Protein AF-A0A3D0XL09-F1 (afdb_monomer_lite)

Radius of gyration: 27.02 Å; chains: 1; bounding box: 59×50×68 Å

pLDDT: mean 87.67, std 12.22, range [42.47, 97.94]

Foldseek 3Di:
DPDFDDKDKDKFFPDDQKKKKAFADAFDKDFDAAWAKKKKKWFKAKAAAPVRQIWKWFWAFPVVRDTPDIGTHHHDLVGTDIDIDTDTDHGTMIGGHTHSDDPDDPVNPDPWDDTDMDRSVDDQLVQPDDDPIPDDRQAYPRSGGNGIIMITGMMMMIDSDDDPVNVVVCPLCDDDPPDDPVSLLRSQQVVLCVQLLHRDDSVVLVVLSVQLVVVVVVVDDSVVSSVVSVVVSCVDPSRVDNDFDDPVDDDPDGDPSRVVVVD

Sequence (263 aa):
PDTPRESKVERKEVGEQKRRLLQLGEGWSIHLPDSGRYRIRISASGLAAFTGKLPYLCLWHEHHKRSFQGRVLDAAEEAPEIIEFEGLFPAGHYQIRNHARTIKHANGGISMFLNELIDASQPVASLRGGHRSPWTKVVDEEGRPTMPLLLVDWAEIEGPLLLASDLAKREGVVPEEGLGPEAWLASLQGFATRAWRRPVDPAQIQPYIALIESEQEAGESFTSAYRTALSTLLTARGFLYLEEGDPETNRSHLLAHEWANRL

Structure (mmCIF, N/CA/C/O backbone):
data_AF-A0A3D0XL09-F1
#
_entry.id   AF-A0A3D0XL09-F1
#
loop_
_atom_site.group_PDB
_atom_site.id
_atom_site.type_symbol
_atom_site.label_atom_id
_atom_site.label_alt_id
_atom_site.label_comp_id
_atom_site.label_asym_id
_atom_site.label_entity_id
_atom_site.label_seq_id
_atom_site.pdbx_PDB_ins_code
_atom_site.Cartn_x
_atom_site.Cartn_y
_atom_site.Cartn_z
_atom_site.occupancy
_atom_site.B_iso_or_equiv
_atom_site.auth_seq_id
_atom_site.auth_comp_id
_atom_site.auth_asym_id
_atom_site.auth_atom_id
_atom_site.pdbx_PDB_model_num
ATOM 1 N N . PRO A 1 1 ? -5.365 16.968 10.852 1.00 44.59 1 PRO A N 1
ATOM 2 C CA . PRO A 1 1 ? -5.182 15.503 10.682 1.00 44.59 1 PRO A CA 1
ATOM 3 C C . PRO A 1 1 ? -6.462 14.765 10.255 1.00 44.59 1 PRO A C 1
ATOM 5 O O . PRO A 1 1 ? -6.343 13.767 9.561 1.00 44.59 1 PRO A O 1
ATOM 8 N N . ASP A 1 2 ? -7.655 15.251 10.634 1.00 50.44 2 ASP A N 1
ATOM 9 C CA . ASP A 1 2 ? -8.929 14.534 10.421 1.00 50.44 2 ASP A CA 1
ATOM 10 C C . ASP A 1 2 ? -9.714 14.891 9.149 1.00 50.44 2 ASP A C 1
ATOM 12 O O . ASP A 1 2 ? -10.800 14.358 8.942 1.00 50.44 2 ASP A O 1
ATOM 16 N N . THR A 1 3 ? -9.201 15.754 8.270 1.00 57.31 3 THR A N 1
ATOM 17 C CA . THR A 1 3 ? -9.854 15.994 6.976 1.00 57.31 3 THR A CA 1
ATOM 18 C C . THR A 1 3 ? -9.340 14.962 5.973 1.00 57.31 3 THR A C 1
ATOM 20 O O . THR A 1 3 ? -8.142 14.980 5.670 1.00 57.31 3 THR A O 1
ATOM 23 N N . PRO A 1 4 ? -10.189 14.053 5.458 1.00 62.56 4 PRO A N 1
ATOM 24 C CA . PRO A 1 4 ? -9.781 13.142 4.401 1.00 62.56 4 PRO A CA 1
ATOM 25 C C . PRO A 1 4 ? -9.303 13.967 3.211 1.00 62.56 4 PRO A C 1
ATOM 27 O O . PRO A 1 4 ? -9.986 14.903 2.792 1.00 62.56 4 PRO A O 1
ATOM 30 N N . ARG A 1 5 ? -8.131 13.641 2.666 1.00 68.69 5 ARG A N 1
ATOM 31 C CA . ARG A 1 5 ? -7.718 14.244 1.403 1.00 68.69 5 ARG A CA 1
ATOM 32 C C . ARG A 1 5 ? -8.670 13.796 0.311 1.00 68.69 5 ARG A C 1
ATOM 34 O O . ARG A 1 5 ? -8.945 12.605 0.171 1.00 68.69 5 ARG A O 1
ATOM 41 N N . GLU A 1 6 ? -9.161 14.767 -0.444 1.00 80.56 6 GLU A N 1
ATOM 42 C CA . GLU A 1 6 ? -9.920 14.487 -1.650 1.00 80.56 6 GLU A CA 1
ATOM 43 C C . GLU A 1 6 ? -9.036 13.711 -2.626 1.00 80.56 6 GLU A C 1
ATOM 45 O O . GLU A 1 6 ? -7.846 14.007 -2.783 1.00 80.56 6 GLU A O 1
ATOM 50 N N . SER A 1 7 ? -9.623 12.695 -3.258 1.00 85.62 7 SER A N 1
ATOM 51 C CA . SER A 1 7 ? -8.932 11.934 -4.291 1.00 85.62 7 SER A CA 1
ATOM 52 C C . SER A 1 7 ? -8.526 12.884 -5.409 1.00 85.62 7 SER A C 1
ATOM 54 O O . SER A 1 7 ? -9.364 13.594 -5.970 1.00 85.62 7 SER A O 1
ATOM 56 N N . LYS A 1 8 ? -7.238 12.888 -5.739 1.00 90.00 8 LYS A N 1
ATOM 57 C CA . LYS A 1 8 ? -6.694 13.701 -6.820 1.00 90.00 8 LYS A CA 1
ATOM 58 C C . LYS A 1 8 ? -6.043 12.797 -7.851 1.00 90.00 8 LYS A C 1
ATOM 60 O O . LYS A 1 8 ? -5.399 11.811 -7.500 1.00 90.00 8 LYS A O 1
ATOM 65 N N . VAL A 1 9 ? -6.193 13.176 -9.117 1.00 93.88 9 VAL A N 1
ATOM 66 C CA . VAL A 1 9 ? -5.394 12.637 -10.216 1.00 93.88 9 VAL A CA 1
ATOM 67 C C . VAL A 1 9 ? -4.181 13.541 -10.403 1.00 93.88 9 VAL A C 1
ATOM 69 O O . VAL A 1 9 ? -4.314 14.739 -10.663 1.00 93.88 9 VAL A O 1
ATOM 72 N N . GLU A 1 10 ? -2.994 12.974 -10.258 1.00 93.50 10 GLU A N 1
ATOM 73 C CA . GLU A 1 10 ? -1.728 13.629 -10.551 1.00 93.50 10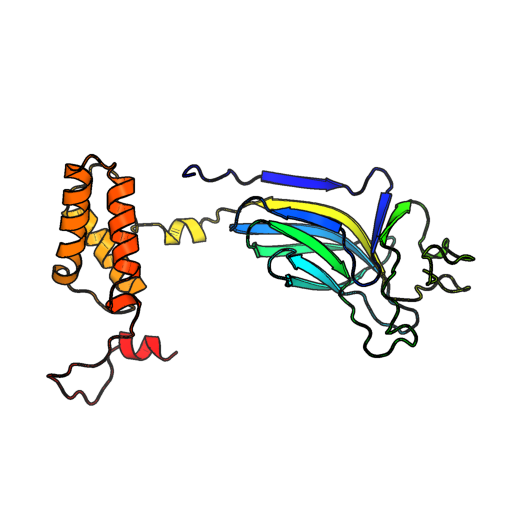 GLU A CA 1
ATOM 74 C C . GLU A 1 10 ? -0.995 12.837 -11.623 1.00 93.50 10 GLU A C 1
ATOM 76 O O . GLU A 1 10 ? -0.609 11.685 -11.421 1.00 93.50 10 GLU A O 1
ATOM 81 N N . ARG A 1 11 ? -0.786 13.475 -12.772 1.00 93.81 11 ARG A N 1
ATOM 82 C CA . ARG A 1 11 ? 0.007 12.911 -13.853 1.00 93.81 11 ARG A CA 1
ATOM 83 C C . ARG A 1 11 ? 1.401 13.508 -13.830 1.00 93.81 11 ARG A C 1
ATOM 85 O O . ARG A 1 11 ? 1.582 14.716 -13.958 1.00 93.81 11 ARG A O 1
ATOM 92 N N . LYS A 1 12 ? 2.385 12.633 -13.686 1.00 93.19 12 LYS A N 1
ATOM 93 C CA . LYS A 1 12 ? 3.797 12.940 -13.798 1.00 93.19 12 LYS A CA 1
ATOM 94 C C . LYS A 1 12 ? 4.261 12.516 -15.183 1.00 93.19 12 LYS A C 1
ATOM 96 O O . LYS A 1 12 ? 4.348 11.327 -15.480 1.00 93.19 12 LYS A O 1
ATOM 101 N N . GLU A 1 13 ? 4.553 13.495 -16.022 1.00 91.94 13 GLU A N 1
ATOM 102 C CA . GLU A 1 13 ? 5.250 13.278 -17.288 1.00 91.94 13 GLU A CA 1
ATOM 103 C C . GLU A 1 13 ? 6.752 13.151 -17.028 1.00 91.94 13 GLU A C 1
ATOM 105 O O . GLU A 1 13 ? 7.296 13.790 -16.119 1.00 91.94 13 GLU A O 1
ATOM 110 N N . VAL A 1 14 ? 7.441 12.336 -17.823 1.00 88.69 14 VAL A N 1
ATOM 111 C CA . VAL A 1 14 ? 8.906 12.311 -17.790 1.00 88.69 14 VAL A CA 1
ATOM 112 C C . VAL A 1 14 ? 9.491 13.581 -18.426 1.00 88.69 14 VAL A C 1
ATOM 114 O O . VAL A 1 14 ? 10.491 14.108 -17.933 1.00 88.69 14 VAL A O 1
ATOM 117 N N . GLY A 1 15 ? 8.854 14.094 -19.480 1.00 86.81 15 GLY A N 1
ATOM 118 C CA . GLY A 1 15 ? 9.196 15.341 -20.166 1.00 86.81 15 GLY A CA 1
ATOM 119 C C . GLY A 1 15 ? 8.674 15.358 -21.606 1.00 86.81 15 GLY A C 1
ATOM 120 O O . GLY A 1 15 ? 8.292 14.323 -22.146 1.00 86.81 15 GLY A O 1
ATOM 121 N N . GLU A 1 16 ? 8.668 16.525 -22.251 1.00 86.38 16 GLU A N 1
ATOM 122 C CA . GLU A 1 16 ? 8.228 16.650 -23.646 1.00 86.38 16 GLU A CA 1
ATOM 123 C C . GLU A 1 16 ? 9.171 15.885 -24.585 1.00 86.38 16 GLU A C 1
ATOM 125 O O . GLU A 1 16 ? 10.370 16.160 -24.623 1.00 86.38 16 GLU A O 1
ATOM 130 N N . GLN A 1 17 ? 8.635 14.901 -25.319 1.00 87.62 17 GLN A N 1
ATOM 131 C CA . GLN A 1 17 ? 9.422 13.994 -26.169 1.00 87.62 17 GLN A CA 1
ATOM 132 C C . GLN A 1 17 ? 10.563 13.295 -25.404 1.00 87.62 17 GLN A C 1
ATOM 134 O O . GLN A 1 17 ? 11.601 12.962 -25.977 1.00 87.62 17 GLN A O 1
ATOM 139 N N . LYS A 1 18 ? 10.399 13.075 -24.092 1.00 92.38 18 LYS A N 1
ATOM 140 C CA . LYS A 1 18 ? 11.361 12.349 -23.257 1.00 92.38 18 LYS A CA 1
ATOM 141 C C . LYS A 1 18 ? 10.723 11.122 -22.638 1.00 92.38 18 LYS A C 1
ATOM 143 O O . LYS A 1 18 ? 9.557 11.128 -22.265 1.00 92.38 18 LYS A O 1
ATOM 148 N N . ARG A 1 19 ? 11.541 10.091 -22.459 1.00 92.75 19 ARG A N 1
ATOM 149 C CA . ARG A 1 19 ? 11.190 8.885 -21.708 1.00 92.75 19 ARG A CA 1
ATOM 150 C C . ARG A 1 19 ? 12.323 8.492 -20.782 1.00 92.75 19 ARG A C 1
ATOM 152 O O . ARG A 1 19 ? 13.485 8.843 -20.996 1.00 92.75 19 ARG A O 1
ATOM 159 N N . ARG A 1 20 ? 11.981 7.779 -19.718 1.00 93.06 20 ARG A N 1
ATOM 160 C CA . ARG A 1 20 ? 12.939 7.289 -18.738 1.00 93.06 20 ARG A CA 1
ATOM 161 C C . ARG A 1 20 ? 13.364 5.895 -19.160 1.00 93.06 20 ARG A C 1
ATOM 163 O O . ARG A 1 20 ? 12.557 4.971 -19.110 1.00 93.06 20 ARG A O 1
ATOM 170 N N . LEU A 1 21 ? 14.625 5.743 -19.545 1.00 92.06 21 LEU A N 1
ATOM 171 C CA . LEU A 1 21 ? 15.217 4.428 -19.744 1.00 92.06 21 LEU A CA 1
ATOM 172 C C . LEU A 1 21 ? 15.645 3.889 -18.385 1.00 92.06 21 LEU A C 1
ATOM 174 O O . LEU A 1 21 ? 16.397 4.548 -17.673 1.00 92.06 21 LEU A O 1
ATOM 178 N N . LEU A 1 22 ? 15.148 2.709 -18.028 1.00 89.75 22 LEU A N 1
ATOM 179 C CA . LEU A 1 22 ? 15.446 2.023 -16.780 1.00 89.75 22 LEU A CA 1
ATOM 180 C C . LEU A 1 22 ? 16.037 0.639 -17.070 1.00 89.75 22 LEU A C 1
ATOM 182 O O . LEU A 1 22 ? 15.348 -0.302 -17.486 1.00 89.75 22 LEU A O 1
ATOM 186 N N . GLN A 1 23 ? 17.337 0.521 -16.825 1.00 86.50 23 GLN A N 1
ATOM 187 C CA . GLN A 1 23 ? 18.029 -0.758 -16.695 1.00 86.50 23 GLN A CA 1
ATOM 188 C C . GLN A 1 23 ? 17.789 -1.321 -15.281 1.00 86.50 23 GLN A C 1
ATOM 190 O O . GLN A 1 23 ? 16.801 -0.998 -14.631 1.00 86.50 23 GLN A O 1
ATOM 195 N N . LEU A 1 24 ? 18.646 -2.212 -14.786 1.00 81.81 24 LEU A N 1
ATOM 196 C CA . LEU A 1 24 ? 18.433 -2.859 -13.493 1.00 81.81 24 LEU A CA 1
ATOM 197 C C . LEU A 1 24 ? 18.702 -1.909 -12.310 1.00 81.81 24 LEU A C 1
ATOM 199 O O . LEU A 1 24 ? 19.625 -1.099 -12.324 1.00 81.81 24 LEU A O 1
ATOM 203 N N . GLY A 1 25 ? 17.949 -2.087 -11.224 1.00 69.88 25 GLY A N 1
ATOM 204 C CA . GLY A 1 25 ? 18.321 -1.600 -9.889 1.00 69.88 25 GLY A CA 1
ATOM 205 C C . GLY A 1 25 ? 17.840 -0.197 -9.510 1.00 69.88 25 GLY A C 1
ATOM 206 O O . GLY A 1 25 ? 17.254 -0.058 -8.430 1.00 69.88 25 GLY A O 1
ATOM 207 N N . GLU A 1 26 ? 18.051 0.819 -10.348 1.00 71.81 26 GLU A N 1
ATOM 208 C CA . GLU A 1 26 ? 17.532 2.170 -10.079 1.00 71.81 26 GLU A CA 1
ATOM 209 C C . GLU A 1 26 ? 16.128 2.357 -10.664 1.00 71.81 26 GLU A C 1
ATOM 211 O O . GLU A 1 26 ? 15.597 1.505 -11.380 1.00 71.81 26 GLU A O 1
ATOM 216 N N . GLY A 1 27 ? 15.478 3.455 -10.287 1.00 82.31 27 GLY A N 1
ATOM 217 C CA . GLY A 1 27 ? 14.108 3.714 -10.691 1.00 82.31 27 GLY A CA 1
ATOM 218 C C . GLY A 1 27 ? 13.775 5.181 -10.820 1.00 82.31 27 GLY A C 1
ATOM 219 O O . GLY A 1 27 ? 14.604 6.065 -10.611 1.00 82.31 27 GLY A O 1
ATOM 220 N N . TRP A 1 28 ? 12.521 5.426 -11.166 1.00 91.88 28 TRP A N 1
ATOM 221 C CA . TRP A 1 28 ? 11.952 6.757 -11.267 1.00 91.88 28 TRP A CA 1
ATOM 222 C C . TRP A 1 28 ? 10.996 7.014 -10.110 1.00 91.88 28 TRP A C 1
ATOM 224 O O . TRP A 1 28 ? 10.067 6.239 -9.881 1.00 91.88 28 TRP A O 1
ATOM 234 N N . SER A 1 29 ? 11.258 8.076 -9.349 1.00 92.75 29 SER A N 1
ATOM 235 C CA . SER A 1 29 ? 10.543 8.323 -8.101 1.00 92.75 29 SER A CA 1
ATOM 236 C C . SER A 1 29 ? 9.136 8.862 -8.333 1.00 92.75 29 SER A C 1
ATOM 238 O O . SER A 1 29 ? 8.942 9.804 -9.102 1.00 92.75 29 SER A O 1
ATOM 240 N N . ILE A 1 30 ? 8.178 8.332 -7.587 1.00 94.56 30 ILE A N 1
ATOM 241 C CA . ILE A 1 30 ? 6.831 8.869 -7.396 1.00 94.56 30 ILE A CA 1
ATOM 242 C C . ILE A 1 30 ? 6.561 8.989 -5.891 1.00 94.56 30 ILE A C 1
ATOM 244 O O . ILE A 1 30 ? 7.231 8.344 -5.080 1.00 94.56 30 ILE A O 1
ATOM 248 N N . HIS A 1 31 ? 5.611 9.830 -5.496 1.00 94.94 31 HIS A N 1
ATOM 249 C CA . HIS A 1 31 ? 5.292 10.051 -4.089 1.00 94.94 31 HIS A CA 1
ATOM 250 C C . HIS A 1 31 ? 3.805 9.818 -3.841 1.00 94.94 31 HIS A C 1
ATOM 252 O O . HIS A 1 31 ? 2.968 10.385 -4.535 1.00 94.94 31 HIS A O 1
ATOM 258 N N . LEU A 1 32 ? 3.499 8.979 -2.853 1.00 94.62 32 LEU A N 1
ATOM 259 C CA . LEU A 1 32 ? 2.152 8.793 -2.326 1.00 94.62 32 LEU A CA 1
ATOM 260 C C . LEU A 1 32 ? 2.098 9.512 -0.983 1.00 94.62 32 LEU A C 1
ATOM 262 O O . LEU A 1 32 ? 2.830 9.120 -0.069 1.00 94.62 32 LEU A O 1
ATOM 266 N N . PRO A 1 33 ? 1.299 10.574 -0.848 1.00 90.62 33 PRO A N 1
ATOM 267 C CA . PRO A 1 33 ? 1.439 11.441 0.305 1.00 90.62 33 PRO A CA 1
ATOM 268 C C . PRO A 1 33 ? 0.747 10.872 1.552 1.00 90.62 33 PRO A C 1
ATOM 270 O O . PRO A 1 33 ? 1.186 11.155 2.662 1.00 90.62 33 PRO A O 1
ATOM 273 N N . ASP A 1 34 ? -0.263 10.015 1.375 1.00 91.00 34 ASP A N 1
ATOM 274 C CA . ASP A 1 34 ? -0.985 9.338 2.456 1.00 91.00 34 ASP A CA 1
ATOM 275 C C . ASP A 1 34 ? -1.099 7.837 2.197 1.00 91.00 34 ASP A C 1
ATOM 277 O O . ASP A 1 34 ? -1.022 7.379 1.056 1.00 91.00 34 ASP A O 1
ATOM 281 N N . SER A 1 35 ? -1.310 7.060 3.259 1.00 92.25 35 SER A N 1
ATOM 282 C CA . SER A 1 35 ? -1.584 5.629 3.125 1.00 92.25 35 SER A CA 1
ATOM 283 C C . SER A 1 35 ? -3.034 5.445 2.711 1.00 92.25 35 SER A C 1
ATOM 285 O O . SER A 1 35 ? -3.930 6.044 3.303 1.00 92.25 35 SER A O 1
ATOM 287 N N . GLY A 1 36 ? -3.290 4.599 1.724 1.00 92.19 36 GLY A N 1
ATOM 288 C CA . GLY A 1 36 ? -4.650 4.409 1.244 1.00 92.19 36 GLY A CA 1
ATOM 289 C C . GLY A 1 36 ? -4.727 3.531 0.015 1.00 92.19 36 GLY A C 1
ATOM 290 O O . GLY A 1 36 ? -3.742 2.922 -0.406 1.00 92.19 36 GLY A O 1
ATOM 291 N N . ARG A 1 37 ? -5.927 3.450 -0.553 1.00 93.75 37 ARG A N 1
ATOM 292 C CA . ARG A 1 37 ? -6.126 2.804 -1.844 1.00 93.75 37 ARG A CA 1
ATOM 293 C C . ARG A 1 37 ? -5.707 3.769 -2.945 1.00 93.75 37 ARG A C 1
ATOM 295 O O . ARG A 1 37 ? -6.137 4.910 -2.919 1.00 93.75 37 ARG A O 1
ATOM 302 N N . TYR A 1 38 ? -4.912 3.329 -3.906 1.00 95.81 38 TYR A N 1
ATOM 303 C CA . TYR A 1 38 ? -4.561 4.132 -5.078 1.00 95.81 38 TYR A CA 1
ATOM 304 C C . TYR A 1 38 ? -4.760 3.321 -6.345 1.00 95.81 38 TYR A C 1
ATOM 306 O O . TYR A 1 38 ? -4.618 2.095 -6.325 1.00 95.81 38 TYR A O 1
ATOM 314 N N . ARG A 1 39 ? -5.032 4.031 -7.437 1.00 96.75 39 ARG A N 1
ATOM 315 C CA . ARG A 1 39 ? -4.873 3.539 -8.801 1.00 96.75 39 ARG A CA 1
ATOM 316 C C . ARG A 1 39 ? -3.667 4.239 -9.412 1.00 96.75 39 ARG A C 1
ATOM 318 O O . ARG A 1 39 ? -3.633 5.460 -9.516 1.00 96.75 39 ARG A O 1
ATOM 325 N N . ILE A 1 40 ? -2.662 3.462 -9.787 1.00 97.44 40 ILE A N 1
ATOM 326 C CA . ILE A 1 40 ? -1.428 3.954 -10.396 1.00 97.44 40 ILE A CA 1
ATOM 327 C C . ILE A 1 40 ? -1.381 3.412 -11.818 1.00 97.44 40 ILE A C 1
ATOM 329 O O . ILE A 1 40 ? -1.286 2.201 -12.013 1.00 97.44 40 ILE A O 1
ATOM 333 N N . ARG A 1 41 ? -1.455 4.306 -12.802 1.00 97.94 41 ARG A N 1
ATOM 334 C CA . ARG A 1 41 ? -1.339 3.986 -14.226 1.00 97.94 41 ARG A CA 1
ATOM 335 C C . ARG A 1 41 ? 0.039 4.38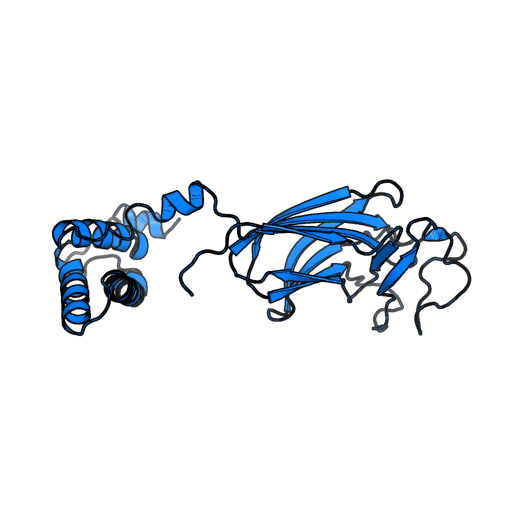8 -14.733 1.00 97.94 41 ARG A C 1
ATOM 337 O O . ARG A 1 41 ? 0.513 5.474 -14.426 1.00 97.94 41 ARG A O 1
ATOM 344 N N . ILE A 1 42 ? 0.705 3.520 -15.482 1.00 97.62 42 ILE A N 1
ATOM 345 C CA . ILE A 1 42 ? 2.051 3.772 -16.011 1.00 97.62 42 ILE A CA 1
ATOM 346 C C . ILE A 1 42 ? 2.058 3.405 -17.488 1.00 97.62 42 ILE A C 1
ATOM 348 O O . ILE A 1 42 ? 1.769 2.259 -17.817 1.00 97.62 42 ILE A O 1
ATOM 352 N N . SER A 1 43 ? 2.412 4.352 -18.357 1.00 97.25 43 SER A N 1
ATOM 353 C CA . SER A 1 43 ? 2.725 4.047 -19.757 1.00 97.25 43 SER A CA 1
ATOM 354 C C . SER A 1 43 ? 4.174 3.623 -19.854 1.00 97.25 43 SER A C 1
ATOM 356 O O . SER A 1 43 ? 5.073 4.403 -19.514 1.00 97.25 43 SER A O 1
ATOM 358 N N . ALA A 1 44 ? 4.394 2.385 -20.281 1.00 96.69 44 ALA A N 1
ATOM 359 C CA . ALA A 1 44 ? 5.735 1.864 -20.440 1.00 96.69 44 ALA A CA 1
ATOM 360 C C . ALA A 1 44 ? 5.850 0.812 -21.545 1.00 96.69 44 ALA A C 1
ATOM 362 O O . ALA A 1 44 ? 4.929 0.036 -21.799 1.00 96.69 44 ALA A O 1
ATOM 363 N N . SER A 1 45 ? 7.044 0.732 -22.126 1.00 97.00 45 SER A N 1
ATOM 364 C CA . SER A 1 45 ? 7.483 -0.361 -22.995 1.00 97.00 45 SER A CA 1
ATOM 365 C C . SER A 1 45 ? 8.473 -1.258 -22.257 1.00 97.00 45 SER A C 1
ATOM 367 O O . SER A 1 45 ? 9.261 -0.798 -21.424 1.00 97.00 45 SER A O 1
ATOM 369 N N . GLY A 1 46 ? 8.447 -2.551 -22.566 1.00 95.69 46 GLY A N 1
ATOM 370 C CA . GLY A 1 46 ? 9.327 -3.545 -21.967 1.00 95.69 46 GLY A CA 1
ATOM 371 C C . GLY A 1 46 ? 10.080 -4.304 -23.044 1.00 95.69 46 GLY A C 1
ATOM 372 O O . GLY A 1 46 ? 9.481 -5.101 -23.756 1.00 95.69 46 GLY A O 1
ATOM 373 N N . LEU A 1 47 ? 11.387 -4.065 -23.156 1.00 94.44 47 LEU A N 1
ATOM 374 C CA . LEU A 1 47 ? 12.224 -4.675 -24.186 1.00 94.44 47 LEU A CA 1
ATOM 375 C C . LEU A 1 47 ? 13.062 -5.806 -23.598 1.00 94.44 47 LEU A C 1
ATOM 377 O O . LEU A 1 47 ? 13.800 -5.619 -22.622 1.00 94.44 47 LEU A O 1
ATOM 381 N N . ALA A 1 48 ? 12.964 -6.982 -24.213 1.00 92.38 48 ALA A N 1
ATOM 382 C CA . ALA A 1 48 ? 13.771 -8.128 -23.836 1.00 92.38 48 ALA A CA 1
ATOM 383 C C . ALA A 1 48 ? 15.264 -7.869 -24.086 1.00 92.38 48 ALA A C 1
ATOM 385 O O . ALA A 1 48 ? 15.660 -7.290 -25.098 1.00 92.38 48 ALA A O 1
ATOM 386 N N . ALA A 1 49 ? 16.104 -8.375 -23.184 1.00 89.38 49 ALA A N 1
ATOM 387 C CA . ALA A 1 49 ? 17.530 -8.526 -23.453 1.00 89.38 49 ALA A CA 1
ATOM 388 C C . ALA A 1 49 ? 17.764 -9.458 -24.655 1.00 89.38 49 ALA A C 1
ATOM 390 O O . ALA A 1 49 ? 16.934 -10.322 -24.936 1.00 89.38 49 ALA A O 1
ATOM 391 N N . PHE A 1 50 ? 18.954 -9.421 -25.261 1.00 85.50 50 PHE A N 1
ATOM 392 C CA . PHE A 1 50 ? 19.378 -10.399 -26.278 1.00 85.50 50 PHE A CA 1
ATOM 393 C C . PHE A 1 50 ? 19.307 -11.859 -25.793 1.00 85.50 50 PHE A C 1
ATOM 395 O O . PHE A 1 50 ? 19.241 -12.783 -26.597 1.00 85.50 50 PHE A O 1
ATOM 402 N N . THR A 1 51 ? 19.308 -12.080 -24.473 1.00 84.62 51 THR A N 1
ATOM 403 C CA . THR A 1 51 ? 19.110 -13.395 -23.843 1.00 84.62 51 THR A CA 1
ATOM 404 C C . THR A 1 51 ? 17.647 -13.853 -23.820 1.00 84.62 51 THR A C 1
ATOM 406 O O . THR A 1 51 ? 17.363 -14.947 -23.339 1.00 84.62 51 THR A O 1
ATOM 409 N N . GLY A 1 52 ? 16.711 -13.018 -24.278 1.00 88.25 52 GLY A N 1
ATOM 410 C CA . GLY A 1 52 ? 15.265 -13.236 -24.204 1.00 88.25 52 GLY A CA 1
ATOM 411 C C . GLY A 1 52 ? 14.640 -12.872 -22.853 1.00 88.25 52 GLY A C 1
ATOM 412 O O . GLY A 1 52 ? 13.441 -13.051 -22.658 1.00 88.25 52 GLY A O 1
ATOM 413 N N . LYS A 1 53 ? 15.419 -12.370 -21.885 1.00 88.94 53 LYS A N 1
ATOM 414 C CA . LYS A 1 53 ? 14.883 -11.994 -20.571 1.00 88.94 53 LYS A CA 1
ATOM 415 C C . LYS A 1 53 ? 14.090 -10.688 -20.666 1.00 88.94 53 LYS A C 1
ATOM 417 O O . LYS A 1 53 ? 14.652 -9.655 -21.014 1.00 88.94 53 LYS A O 1
ATOM 422 N N . LEU A 1 54 ? 12.818 -10.739 -20.282 1.00 91.94 54 LEU A N 1
ATOM 423 C CA . LEU A 1 54 ? 11.939 -9.572 -20.194 1.00 91.94 54 LEU A CA 1
ATOM 424 C C . LEU A 1 54 ? 12.159 -8.753 -18.909 1.00 91.94 54 LEU A C 1
ATOM 426 O O . LEU A 1 54 ? 12.562 -9.320 -17.880 1.00 91.94 54 LEU A O 1
ATOM 430 N N . PRO A 1 55 ? 11.889 -7.434 -18.950 1.00 92.88 55 PRO A N 1
ATOM 431 C CA . PRO A 1 55 ? 11.938 -6.567 -17.783 1.00 92.88 55 PRO A CA 1
ATOM 432 C C . PRO A 1 55 ? 10.788 -6.877 -16.821 1.00 92.88 55 PRO A C 1
ATOM 434 O O . PRO A 1 55 ? 9.739 -7.403 -17.198 1.00 92.88 55 PRO A O 1
ATOM 437 N N . TYR A 1 56 ? 10.991 -6.531 -15.552 1.00 92.75 56 TYR A N 1
ATOM 438 C CA . TYR A 1 56 ? 9.974 -6.657 -14.513 1.00 92.75 56 TYR A CA 1
ATOM 439 C C . TYR A 1 56 ? 9.733 -5.282 -13.910 1.00 92.75 56 TYR A C 1
ATOM 441 O O . TYR A 1 56 ? 10.540 -4.822 -13.101 1.00 92.75 56 TYR A O 1
ATOM 449 N N . LEU A 1 57 ? 8.647 -4.625 -14.311 1.00 94.69 57 LEU A N 1
ATOM 450 C CA . LEU A 1 57 ? 8.251 -3.347 -13.735 1.00 94.69 57 LEU A CA 1
ATOM 451 C C . LEU A 1 57 ? 7.750 -3.591 -12.314 1.00 94.69 57 LEU A C 1
ATOM 453 O O . LEU A 1 57 ? 6.872 -4.427 -12.102 1.00 94.69 57 LEU A O 1
ATOM 457 N N . CYS A 1 58 ? 8.269 -2.853 -11.336 1.00 94.25 58 CYS A N 1
ATOM 458 C CA . CYS A 1 58 ? 7.746 -2.884 -9.975 1.00 94.25 58 CYS A CA 1
ATOM 459 C C . CYS A 1 58 ? 7.682 -1.508 -9.313 1.00 94.25 58 CYS A C 1
ATOM 461 O O . CYS A 1 58 ? 8.454 -0.602 -9.627 1.00 94.25 58 CYS A O 1
ATOM 463 N N . LEU A 1 59 ? 6.768 -1.394 -8.350 1.00 95.50 59 LEU A N 1
ATOM 464 C CA . LEU A 1 59 ? 6.637 -0.268 -7.434 1.00 95.50 59 LEU A CA 1
ATOM 465 C C . LEU A 1 59 ? 7.403 -0.582 -6.147 1.00 95.50 59 LEU A C 1
ATOM 467 O O . LEU A 1 59 ? 6.898 -1.268 -5.252 1.00 95.50 59 LEU A O 1
ATOM 471 N N . TRP A 1 60 ? 8.646 -0.108 -6.071 1.00 94.12 60 TRP A N 1
ATOM 472 C CA . TRP A 1 60 ? 9.535 -0.310 -4.931 1.00 94.12 60 TRP A CA 1
ATOM 473 C C . TRP A 1 60 ? 9.364 0.794 -3.892 1.00 94.12 60 TRP A C 1
ATOM 475 O O . TRP A 1 60 ? 9.623 1.956 -4.182 1.00 94.12 60 TRP A O 1
ATOM 485 N N . HIS A 1 61 ? 9.005 0.439 -2.663 1.00 95.06 61 HIS A N 1
ATOM 486 C CA . HIS A 1 61 ? 8.877 1.400 -1.574 1.00 95.06 61 HIS A CA 1
ATOM 487 C C . HIS A 1 61 ? 10.239 1.705 -0.939 1.00 95.06 61 HIS A C 1
ATOM 489 O O . HIS A 1 61 ? 10.928 0.805 -0.449 1.00 95.06 61 HIS A O 1
ATOM 495 N N . GLU A 1 62 ? 10.616 2.983 -0.863 1.00 91.25 62 GLU A N 1
ATOM 496 C CA . GLU A 1 62 ? 11.947 3.385 -0.396 1.00 91.25 62 GLU A CA 1
ATOM 497 C C . GLU A 1 62 ? 12.175 3.129 1.096 1.00 91.25 62 GLU A C 1
ATOM 499 O O . GLU A 1 62 ? 13.252 2.662 1.462 1.00 91.25 62 GLU A O 1
ATOM 504 N N . HIS A 1 63 ? 11.181 3.390 1.951 1.00 92.44 63 HIS A N 1
ATOM 505 C CA . HIS A 1 63 ? 11.274 3.119 3.390 1.00 92.44 63 HIS A CA 1
ATOM 506 C C . HIS A 1 63 ? 11.158 1.622 3.731 1.00 92.44 63 HIS A C 1
ATOM 508 O O . HIS A 1 63 ? 12.057 1.068 4.352 1.00 92.44 63 HIS A O 1
ATOM 514 N N . HIS A 1 64 ? 10.109 0.938 3.258 1.00 91.75 64 HIS A N 1
ATOM 515 C CA . HIS A 1 64 ? 9.890 -0.489 3.543 1.00 91.75 64 HIS A CA 1
ATOM 516 C C . HIS A 1 64 ? 10.848 -1.449 2.818 1.00 91.75 64 HIS A C 1
ATOM 518 O O . HIS A 1 64 ? 10.803 -2.649 3.079 1.00 91.75 64 HIS A O 1
ATOM 524 N N . LYS A 1 65 ? 11.684 -0.952 1.893 1.00 89.88 65 LYS A N 1
ATOM 525 C CA . LYS A 1 65 ? 12.671 -1.739 1.129 1.00 89.88 65 LYS A CA 1
ATOM 526 C C . LYS A 1 65 ? 12.073 -3.003 0.490 1.00 89.88 65 LYS A C 1
ATOM 528 O O . LYS A 1 65 ? 12.692 -4.066 0.505 1.00 89.88 65 LYS A O 1
ATOM 533 N N . ARG A 1 66 ? 10.868 -2.890 -0.077 1.00 89.62 66 ARG A N 1
ATOM 534 C CA . ARG A 1 66 ? 10.186 -3.990 -0.776 1.00 89.62 66 ARG A CA 1
ATOM 535 C C . ARG A 1 66 ? 9.351 -3.494 -1.949 1.00 89.62 66 ARG A C 1
ATOM 537 O O . ARG A 1 66 ? 8.935 -2.336 -1.970 1.00 89.62 66 ARG A O 1
ATOM 544 N N . SER A 1 67 ? 9.062 -4.392 -2.887 1.00 91.12 67 SER A N 1
ATOM 545 C CA . SER A 1 67 ? 8.086 -4.139 -3.954 1.00 91.12 67 SER A CA 1
ATOM 546 C C . SER A 1 67 ? 6.675 -4.404 -3.435 1.00 91.12 67 SER A C 1
ATOM 548 O O . SER A 1 67 ? 6.449 -5.442 -2.818 1.00 91.12 67 SER A O 1
ATOM 550 N N . PHE A 1 68 ? 5.740 -3.486 -3.680 1.00 93.25 68 PHE A N 1
ATOM 551 C CA . PHE A 1 68 ? 4.326 -3.666 -3.316 1.00 93.25 68 PHE A CA 1
ATOM 552 C C . PHE A 1 68 ? 3.496 -4.241 -4.459 1.00 93.25 68 PHE A C 1
ATOM 554 O O . PHE A 1 68 ? 2.586 -5.027 -4.224 1.00 93.25 68 PHE A O 1
ATOM 561 N N . GLN A 1 69 ? 3.833 -3.867 -5.690 1.00 94.44 69 GLN A N 1
ATOM 562 C CA . GLN A 1 69 ? 3.194 -4.339 -6.912 1.00 94.44 69 GLN A CA 1
ATOM 563 C C . GLN A 1 69 ? 4.232 -4.435 -8.027 1.00 94.44 69 GLN A C 1
ATOM 565 O O . GLN A 1 69 ? 5.290 -3.799 -7.964 1.00 94.44 69 GLN A O 1
ATOM 570 N N . GLY A 1 70 ? 3.942 -5.234 -9.046 1.00 93.69 70 GLY A N 1
ATOM 571 C CA . GLY A 1 70 ? 4.776 -5.334 -10.234 1.00 93.69 70 GLY A CA 1
ATOM 572 C C . GLY A 1 70 ? 4.369 -6.482 -11.141 1.00 93.69 70 GLY A C 1
ATOM 573 O O . GLY A 1 70 ? 3.610 -7.359 -10.738 1.00 93.69 70 GLY A O 1
ATOM 574 N N . ARG A 1 71 ? 4.885 -6.471 -12.368 1.00 94.88 71 ARG A N 1
ATOM 575 C CA . ARG A 1 71 ? 4.649 -7.515 -13.366 1.00 94.88 71 ARG A CA 1
ATOM 576 C C . ARG A 1 71 ? 5.758 -7.533 -14.414 1.00 94.88 71 ARG A C 1
ATOM 578 O O . ARG A 1 71 ? 6.477 -6.549 -14.598 1.00 94.88 71 ARG A O 1
ATOM 585 N N . VAL A 1 72 ? 5.874 -8.653 -15.120 1.00 95.12 72 VAL A N 1
ATOM 586 C CA . VAL A 1 72 ? 6.669 -8.720 -16.353 1.00 95.12 72 VAL A CA 1
ATOM 587 C C . VAL A 1 72 ? 6.014 -7.820 -17.400 1.00 95.12 72 VAL A C 1
ATOM 589 O O . VAL A 1 72 ? 4.786 -7.755 -17.467 1.00 95.12 72 VAL A O 1
ATOM 592 N N . LEU A 1 73 ? 6.826 -7.121 -18.189 1.00 94.88 73 LEU A N 1
ATOM 593 C CA . LEU A 1 73 ? 6.344 -6.278 -19.276 1.00 94.88 73 LEU A CA 1
ATOM 594 C C . LEU A 1 73 ? 6.997 -6.699 -20.590 1.00 94.88 73 LEU A C 1
ATOM 596 O O . LEU A 1 73 ? 8.221 -6.715 -20.686 1.00 94.88 73 LEU A O 1
ATOM 600 N N . ASP A 1 74 ? 6.164 -7.018 -21.573 1.00 96.00 74 ASP A N 1
ATOM 601 C CA . ASP A 1 74 ? 6.549 -7.289 -22.956 1.00 96.00 74 ASP A CA 1
ATOM 602 C C . ASP A 1 74 ? 5.701 -6.385 -23.845 1.00 96.00 74 ASP A C 1
ATOM 604 O O . ASP A 1 74 ? 4.547 -6.684 -24.147 1.00 96.00 74 ASP A O 1
ATOM 608 N N . ALA A 1 75 ? 6.238 -5.207 -24.135 1.00 96.19 75 ALA A N 1
ATOM 609 C CA . ALA A 1 75 ? 5.536 -4.167 -24.870 1.00 96.19 75 ALA A CA 1
ATOM 610 C C . ALA A 1 75 ? 6.541 -3.460 -25.773 1.00 96.19 75 ALA A C 1
ATOM 612 O O . ALA A 1 75 ? 7.612 -3.048 -25.314 1.00 96.19 75 ALA A O 1
ATOM 613 N N . ALA A 1 76 ? 6.204 -3.348 -27.057 1.00 94.19 76 ALA A N 1
ATOM 614 C CA . ALA A 1 76 ? 7.095 -2.784 -28.058 1.00 94.19 76 ALA A CA 1
ATOM 615 C C . ALA A 1 76 ? 7.395 -1.307 -27.767 1.00 94.19 76 ALA A C 1
ATOM 617 O O . ALA A 1 76 ? 6.579 -0.589 -27.192 1.00 94.19 76 ALA A O 1
ATOM 618 N N . GLU A 1 77 ? 8.563 -0.836 -28.197 1.00 93.31 77 GLU A N 1
ATOM 619 C CA . GLU A 1 77 ? 8.999 0.552 -27.992 1.00 93.31 77 GLU A CA 1
ATOM 620 C C . GLU A 1 77 ? 8.052 1.588 -28.627 1.00 93.31 77 GLU A C 1
ATOM 622 O O . GLU A 1 77 ? 7.815 2.647 -28.048 1.00 93.31 77 GLU A O 1
ATOM 627 N N . GLU A 1 78 ? 7.483 1.255 -29.787 1.00 92.31 78 GLU A N 1
ATOM 628 C CA . GLU A 1 78 ? 6.554 2.109 -30.547 1.00 92.31 78 GLU A CA 1
ATOM 629 C C . GLU A 1 78 ? 5.099 2.001 -30.060 1.00 92.31 78 GLU A C 1
ATOM 631 O O . GLU A 1 78 ? 4.237 2.779 -30.461 1.00 92.31 78 GLU A O 1
ATOM 636 N N . ALA A 1 79 ? 4.808 1.010 -29.216 1.00 94.12 79 ALA A N 1
ATOM 637 C CA . ALA A 1 79 ? 3.471 0.725 -28.708 1.00 94.12 79 ALA A CA 1
ATOM 638 C C . ALA A 1 79 ? 3.538 0.449 -27.196 1.00 94.12 79 ALA A C 1
ATOM 640 O O . ALA A 1 79 ? 3.401 -0.708 -26.781 1.00 94.12 79 ALA A O 1
ATOM 641 N N . PRO A 1 80 ? 3.795 1.486 -26.371 1.00 95.19 80 PRO A N 1
ATOM 642 C CA . PRO A 1 80 ? 3.814 1.340 -24.922 1.00 95.19 80 PRO A CA 1
ATOM 643 C C . PRO A 1 80 ? 2.449 0.880 -24.403 1.00 95.19 80 PRO A C 1
ATOM 645 O O . PRO A 1 80 ? 1.396 1.276 -24.908 1.00 95.19 80 PRO A O 1
ATOM 648 N N . GLU A 1 81 ? 2.468 0.051 -23.364 1.00 97.38 81 GLU A N 1
ATOM 649 C CA . GLU A 1 81 ? 1.259 -0.425 -22.699 1.00 97.38 81 GLU A CA 1
ATOM 650 C C . GLU A 1 81 ? 0.953 0.443 -21.474 1.00 97.38 81 GLU A C 1
ATOM 652 O O . GLU A 1 81 ? 1.856 0.826 -20.725 1.00 97.38 81 GLU A O 1
ATOM 657 N N . ILE A 1 82 ? -0.333 0.719 -21.238 1.00 97.69 82 ILE A N 1
ATOM 658 C CA . ILE A 1 82 ? -0.797 1.353 -20.002 1.00 97.69 82 ILE A CA 1
ATOM 659 C C . ILE A 1 82 ? -1.049 0.265 -18.962 1.00 97.69 82 ILE A C 1
ATOM 661 O O . ILE A 1 82 ? -1.988 -0.521 -19.064 1.00 97.69 82 ILE A O 1
ATOM 665 N N . ILE A 1 83 ? -0.209 0.247 -17.937 1.00 96.19 83 ILE A N 1
ATOM 666 C CA . ILE A 1 83 ? -0.247 -0.720 -16.845 1.00 96.19 83 ILE A CA 1
ATOM 667 C C . ILE A 1 83 ? -0.977 -0.088 -15.673 1.00 96.19 83 ILE A C 1
ATOM 669 O O . ILE A 1 83 ? -0.574 0.977 -15.212 1.00 96.19 83 ILE A O 1
ATOM 673 N N . GLU A 1 84 ? -2.004 -0.756 -15.159 1.00 97.19 84 GLU A N 1
ATOM 674 C CA . GLU A 1 84 ? -2.753 -0.296 -13.993 1.00 97.19 84 GLU A CA 1
ATOM 675 C C . GLU A 1 84 ? -2.453 -1.155 -12.761 1.00 97.19 84 GLU A C 1
ATOM 677 O O . GLU A 1 84 ? -2.586 -2.380 -12.782 1.00 97.19 84 GLU A O 1
ATOM 682 N N . PHE A 1 85 ? -2.071 -0.496 -11.669 1.00 96.44 85 PHE A N 1
ATOM 683 C CA . PHE A 1 85 ? -1.997 -1.085 -10.341 1.00 96.44 85 PHE A CA 1
ATOM 684 C C . PHE A 1 85 ? -3.042 -0.434 -9.445 1.00 96.44 85 PHE A C 1
ATOM 686 O O . PHE A 1 85 ? -2.914 0.739 -9.100 1.00 96.44 85 PHE A O 1
ATOM 693 N N . GLU A 1 86 ? -4.038 -1.206 -9.020 1.00 95.19 86 GLU A N 1
ATOM 694 C CA . GLU A 1 86 ? -5.000 -0.775 -8.009 1.00 95.19 86 GLU A CA 1
ATOM 695 C C . GLU A 1 86 ? -4.810 -1.581 -6.720 1.00 95.19 86 GLU A C 1
ATOM 697 O O . GLU A 1 86 ? -4.734 -2.812 -6.734 1.00 95.19 86 GLU A O 1
ATOM 702 N N . GLY A 1 87 ? -4.710 -0.900 -5.580 1.00 93.56 87 GLY A N 1
ATOM 703 C CA . GLY A 1 87 ? -4.527 -1.578 -4.300 1.00 93.56 87 GLY A CA 1
ATOM 704 C C . GLY A 1 87 ? -4.255 -0.638 -3.138 1.00 93.56 87 GLY A C 1
ATOM 705 O O . GLY A 1 87 ? -4.307 0.578 -3.285 1.00 93.56 87 GLY A O 1
ATOM 706 N N . LEU A 1 88 ? -3.977 -1.221 -1.970 1.00 93.75 88 LEU A N 1
ATOM 707 C CA . LEU A 1 88 ? -3.564 -0.485 -0.776 1.00 93.75 88 LEU A CA 1
ATOM 708 C C . LEU A 1 88 ? -2.052 -0.258 -0.792 1.00 93.75 88 LEU A C 1
ATOM 710 O O . LEU A 1 88 ? -1.272 -1.210 -0.851 1.00 93.75 88 LEU A O 1
ATOM 714 N N . PHE A 1 89 ? -1.654 1.003 -0.678 1.00 95.44 89 PHE A N 1
ATOM 715 C CA . PHE A 1 89 ? -0.266 1.434 -0.666 1.00 95.44 89 PHE A CA 1
ATOM 716 C C . PHE A 1 89 ? 0.007 2.274 0.589 1.00 95.44 89 PHE A C 1
ATOM 718 O O . PHE A 1 89 ? -0.766 3.187 0.895 1.00 95.44 89 PHE A O 1
ATOM 725 N N . PRO A 1 90 ? 1.091 1.993 1.333 1.00 95.31 90 PRO A N 1
ATOM 726 C CA . PRO A 1 90 ? 1.580 2.902 2.365 1.00 95.31 90 PRO A CA 1
ATOM 727 C C . PRO A 1 90 ? 1.993 4.260 1.798 1.00 95.31 90 PRO A C 1
ATOM 729 O O . PRO A 1 90 ? 2.430 4.350 0.648 1.00 95.31 90 PRO A O 1
ATOM 732 N N . ALA A 1 91 ? 1.909 5.296 2.627 1.00 95.06 91 ALA A N 1
ATOM 733 C CA . ALA A 1 91 ? 2.473 6.605 2.328 1.00 95.06 91 ALA A CA 1
ATOM 734 C C . ALA A 1 91 ? 3.992 6.512 2.152 1.00 95.06 91 ALA A C 1
ATOM 736 O O . ALA A 1 91 ? 4.677 5.806 2.895 1.00 95.06 91 ALA A O 1
ATOM 737 N N . GLY A 1 92 ? 4.533 7.296 1.226 1.00 94.94 92 GLY A N 1
ATOM 738 C CA . GLY A 1 92 ? 5.967 7.486 1.094 1.00 94.94 92 GLY A CA 1
ATOM 739 C C . GLY A 1 92 ? 6.444 7.617 -0.342 1.00 94.94 92 GLY A C 1
ATOM 740 O O . GLY A 1 92 ? 5.683 7.790 -1.295 1.00 94.94 92 GLY A O 1
ATOM 741 N N . HIS A 1 93 ? 7.764 7.563 -0.483 1.00 95.75 93 HIS A N 1
ATOM 742 C CA . HIS A 1 93 ? 8.428 7.563 -1.777 1.00 95.75 93 HIS A CA 1
ATOM 743 C C . HIS A 1 93 ? 8.487 6.148 -2.342 1.00 95.75 93 HIS A C 1
ATOM 745 O O . HIS A 1 93 ? 8.931 5.202 -1.679 1.00 95.75 93 HIS A O 1
ATOM 751 N N . TYR A 1 94 ? 8.063 6.034 -3.592 1.00 95.56 94 TYR A N 1
ATOM 752 C CA . TYR A 1 94 ? 8.166 4.828 -4.390 1.00 95.56 94 TYR A CA 1
ATOM 753 C C . TYR A 1 94 ? 9.083 5.083 -5.567 1.00 95.56 94 TYR A C 1
ATOM 755 O O . TYR A 1 94 ? 9.193 6.202 -6.057 1.00 95.56 94 TYR A O 1
ATOM 763 N N . GLN A 1 95 ? 9.698 4.022 -6.062 1.00 94.00 95 GLN A N 1
ATOM 764 C CA . GLN A 1 95 ? 10.436 4.040 -7.307 1.00 94.00 95 GLN A CA 1
ATOM 765 C C . GLN A 1 95 ? 9.834 3.021 -8.262 1.00 94.00 95 GLN A C 1
ATOM 767 O O . GLN A 1 95 ? 9.711 1.844 -7.919 1.00 94.00 95 GLN A O 1
ATOM 772 N N . ILE A 1 96 ? 9.499 3.472 -9.467 1.00 94.75 96 ILE A N 1
ATOM 773 C CA . ILE A 1 96 ? 9.222 2.593 -10.600 1.00 94.75 96 ILE A CA 1
ATOM 774 C C . ILE A 1 96 ? 10.569 2.026 -11.034 1.00 94.75 96 ILE A C 1
ATOM 776 O O . ILE A 1 96 ? 11.427 2.779 -11.489 1.00 94.75 96 ILE A O 1
ATOM 780 N N . ARG A 1 97 ? 10.787 0.727 -10.823 1.00 91.38 97 ARG A N 1
ATOM 781 C CA . ARG A 1 97 ? 12.068 0.052 -11.068 1.00 91.38 97 ARG A CA 1
ATOM 782 C C . ARG A 1 97 ? 11.902 -1.110 -12.025 1.00 91.38 97 ARG A C 1
ATOM 784 O O . ARG A 1 97 ? 10.838 -1.720 -12.100 1.00 91.38 97 ARG A O 1
ATOM 791 N N . ASN A 1 98 ? 13.004 -1.480 -12.663 1.00 91.12 98 ASN A N 1
ATOM 792 C CA . ASN A 1 98 ? 13.135 -2.772 -13.313 1.00 91.12 98 ASN A CA 1
ATOM 793 C C . ASN A 1 98 ? 13.833 -3.763 -12.364 1.00 91.12 98 ASN A C 1
ATOM 795 O O . ASN A 1 98 ? 15.028 -3.653 -12.071 1.00 91.12 98 ASN A O 1
ATOM 799 N N . HIS A 1 99 ? 13.072 -4.738 -11.865 1.00 86.94 99 HIS A N 1
ATOM 800 C CA . HIS A 1 99 ? 13.547 -5.789 -10.961 1.00 86.94 99 HIS A CA 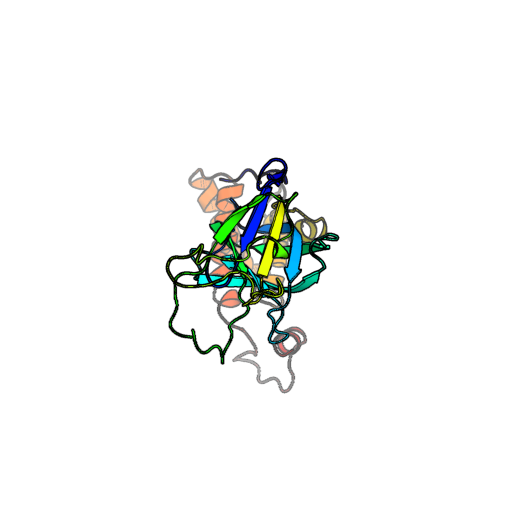1
ATOM 801 C C . HIS A 1 99 ? 13.801 -7.117 -11.682 1.00 86.94 99 HIS A C 1
ATOM 803 O O . HIS A 1 99 ? 13.753 -8.174 -11.050 1.00 86.94 99 HIS A O 1
ATOM 809 N N . ALA A 1 100 ? 14.067 -7.105 -12.992 1.00 80.75 100 ALA A N 1
ATOM 810 C CA . ALA A 1 100 ? 14.428 -8.306 -13.741 1.00 80.75 100 ALA A CA 1
ATOM 811 C C . ALA A 1 100 ? 15.823 -8.813 -13.336 1.00 80.75 100 ALA A C 1
ATOM 813 O O . ALA A 1 100 ? 16.776 -8.750 -14.107 1.00 80.75 100 ALA A O 1
ATOM 814 N N . ARG A 1 101 ? 15.950 -9.327 -12.103 1.00 66.25 101 ARG A N 1
ATOM 815 C CA . ARG A 1 101 ? 17.183 -9.916 -11.583 1.00 66.25 101 ARG A CA 1
ATOM 816 C C . ARG A 1 101 ? 17.643 -11.003 -12.537 1.00 66.25 101 ARG A C 1
ATOM 818 O O . ARG A 1 101 ? 16.988 -12.030 -12.722 1.00 66.25 101 ARG A O 1
ATOM 825 N N . THR A 1 102 ? 18.801 -10.782 -13.124 1.00 53.16 102 THR A N 1
ATOM 826 C CA . THR A 1 102 ? 19.469 -11.762 -13.961 1.00 53.16 102 THR A CA 1
ATOM 827 C C . THR A 1 102 ? 20.390 -12.584 -13.078 1.00 53.16 102 THR A C 1
ATOM 829 O O . THR A 1 102 ? 21.478 -12.145 -12.722 1.00 53.16 102 THR A O 1
ATOM 832 N N . ILE A 1 103 ? 19.951 -13.790 -12.717 1.00 45.75 103 ILE A N 1
ATOM 833 C CA . ILE A 1 103 ? 20.719 -14.737 -11.888 1.00 45.75 103 ILE A CA 1
ATOM 834 C C . ILE A 1 103 ? 22.026 -15.179 -12.593 1.00 45.75 103 ILE A C 1
ATOM 836 O O . ILE A 1 103 ? 22.919 -15.722 -11.955 1.00 45.75 103 ILE A O 1
ATOM 840 N N . LYS A 1 104 ? 22.164 -14.941 -13.909 1.00 44.50 104 LYS A N 1
ATOM 841 C CA . LYS A 1 104 ? 23.253 -15.474 -14.748 1.00 44.50 104 LYS A CA 1
ATOM 842 C C . LYS A 1 104 ? 23.810 -14.488 -15.792 1.00 44.50 104 LYS A C 1
ATOM 844 O O . LYS A 1 104 ? 24.085 -14.900 -16.914 1.00 44.50 104 LYS A O 1
ATOM 849 N N . HIS A 1 105 ? 23.962 -13.197 -15.491 1.00 46.56 105 HIS A N 1
ATOM 850 C CA . HIS A 1 105 ? 24.783 -12.342 -16.368 1.00 46.56 105 HIS A CA 1
ATOM 851 C C . HIS A 1 105 ? 26.237 -12.347 -15.894 1.00 46.56 105 HIS A C 1
ATOM 853 O O . HIS A 1 105 ? 26.496 -12.232 -14.699 1.00 46.56 105 HIS A O 1
ATOM 859 N N . ALA A 1 106 ? 27.184 -12.429 -16.838 1.00 45.88 106 ALA A N 1
ATOM 860 C CA . ALA A 1 106 ? 28.628 -12.313 -16.583 1.00 45.88 106 ALA A CA 1
ATOM 861 C C . ALA A 1 106 ? 29.004 -11.011 -15.839 1.00 45.88 106 ALA A C 1
ATOM 863 O O . ALA A 1 106 ? 30.046 -10.927 -15.201 1.00 45.88 106 ALA A O 1
ATOM 864 N N . ASN A 1 107 ? 28.095 -10.034 -15.859 1.00 45.59 107 ASN A N 1
ATOM 865 C CA . ASN A 1 107 ? 28.177 -8.739 -15.198 1.00 45.59 107 ASN A CA 1
ATOM 866 C C . ASN A 1 107 ? 27.496 -8.713 -13.815 1.00 45.59 107 ASN A C 1
ATOM 868 O O . ASN A 1 107 ? 27.138 -7.642 -13.338 1.00 45.59 107 ASN A O 1
ATOM 872 N N . GLY A 1 108 ? 27.289 -9.863 -13.160 1.00 42.47 108 GLY A N 1
ATOM 873 C CA . GLY A 1 108 ? 26.582 -9.984 -11.872 1.00 42.47 108 GLY A CA 1
ATOM 874 C C . GLY A 1 108 ? 27.170 -9.188 -10.693 1.00 42.47 108 GLY A C 1
ATOM 875 O O . GLY A 1 108 ? 26.569 -9.178 -9.623 1.00 42.47 108 GLY A O 1
ATOM 876 N N . GLY A 1 109 ? 28.310 -8.514 -10.884 1.00 43.00 109 GLY A N 1
ATOM 877 C CA . GLY A 1 109 ? 28.908 -7.561 -9.943 1.00 43.00 109 GLY A CA 1
ATOM 878 C C . GLY A 1 109 ? 28.811 -6.080 -10.347 1.00 43.00 109 GLY A C 1
ATOM 879 O O . GLY A 1 109 ? 29.314 -5.235 -9.615 1.00 43.00 109 GLY A O 1
ATOM 880 N N . ILE A 1 110 ? 28.201 -5.735 -11.489 1.00 52.34 110 ILE A N 1
ATOM 881 C CA . ILE A 1 110 ? 28.078 -4.340 -11.938 1.00 52.34 110 ILE A CA 1
ATOM 882 C C . ILE A 1 110 ? 26.869 -3.694 -11.252 1.00 52.34 110 ILE A C 1
ATOM 884 O O . ILE A 1 110 ? 25.732 -4.119 -11.438 1.00 52.34 110 ILE A O 1
ATOM 888 N N . SER A 1 111 ? 27.129 -2.661 -10.450 1.00 50.88 111 SER A N 1
ATOM 889 C CA . SER A 1 111 ? 26.126 -1.884 -9.706 1.00 50.88 111 SER A CA 1
ATOM 890 C C . SER A 1 111 ? 25.690 -0.593 -10.410 1.00 50.88 111 SER A C 1
ATOM 892 O O . SER A 1 111 ? 24.827 0.111 -9.896 1.00 50.88 111 SER A O 1
ATOM 894 N N . MET A 1 112 ? 26.282 -0.268 -11.564 1.00 57.84 112 MET A N 1
ATOM 895 C CA . MET A 1 112 ? 26.108 1.014 -12.258 1.00 57.84 112 MET A CA 1
ATOM 896 C C . MET A 1 112 ? 25.439 0.824 -13.619 1.00 57.84 112 MET A C 1
ATOM 898 O O . MET A 1 112 ? 26.089 0.758 -14.667 1.00 57.84 112 MET A O 1
ATOM 902 N N . PHE A 1 113 ? 24.117 0.730 -13.587 1.00 70.50 113 PHE A N 1
ATOM 903 C CA . PHE A 1 113 ? 23.280 0.686 -14.776 1.00 70.50 113 PHE A CA 1
ATOM 904 C C . PHE A 1 113 ? 22.835 2.092 -15.189 1.00 70.50 113 PHE A C 1
ATOM 906 O O . PHE A 1 113 ? 22.770 3.000 -14.366 1.00 70.50 113 PHE A O 1
ATOM 913 N N . LEU A 1 114 ? 22.561 2.279 -16.477 1.00 71.56 114 LEU A N 1
ATOM 914 C CA . LEU A 1 114 ? 22.073 3.536 -17.021 1.00 71.56 114 LEU A CA 1
ATOM 915 C C . LEU A 1 114 ? 20.590 3.704 -16.690 1.00 71.56 114 LEU A C 1
ATOM 917 O O . LEU A 1 114 ? 19.756 2.923 -17.151 1.00 71.56 114 LEU A O 1
ATOM 921 N N . ASN A 1 115 ? 20.271 4.747 -15.927 1.00 78.75 115 ASN A N 1
ATOM 922 C CA . ASN A 1 115 ? 18.897 5.156 -15.662 1.00 78.75 115 ASN A CA 1
ATOM 923 C C . ASN A 1 115 ? 18.754 6.657 -15.913 1.00 78.75 115 ASN A C 1
ATOM 925 O O . ASN A 1 115 ? 18.906 7.482 -15.010 1.00 78.75 115 ASN A O 1
ATOM 929 N N . GLU A 1 116 ? 18.479 7.020 -17.162 1.00 83.69 116 GLU A N 1
ATOM 930 C CA . GLU A 1 116 ? 18.518 8.406 -17.623 1.00 83.69 116 GLU A CA 1
ATOM 931 C C . GLU A 1 116 ? 17.266 8.808 -18.404 1.00 83.69 116 GLU A C 1
ATOM 933 O O . GLU A 1 116 ? 16.388 7.998 -18.711 1.00 83.69 116 GLU A O 1
ATOM 938 N N . LEU A 1 117 ? 17.176 10.105 -18.683 1.00 88.38 117 LEU A N 1
ATOM 939 C CA . LEU A 1 117 ? 16.208 10.659 -19.618 1.00 88.38 117 LEU A CA 1
ATOM 940 C C . LEU A 1 117 ? 16.774 10.511 -21.029 1.00 88.38 117 LEU A C 1
ATOM 942 O O . LEU A 1 117 ? 17.838 11.057 -21.315 1.00 88.38 117 LEU A O 1
ATOM 946 N N . ILE A 1 118 ? 16.057 9.812 -21.900 1.00 89.81 118 ILE A N 1
ATOM 947 C CA . ILE A 1 118 ? 16.397 9.694 -23.319 1.00 89.81 118 ILE A CA 1
ATOM 948 C C . ILE A 1 118 ? 15.350 10.406 -24.173 1.00 89.81 118 ILE A C 1
ATOM 950 O O . ILE A 1 118 ? 14.245 10.707 -23.713 1.00 89.81 118 ILE A O 1
ATOM 954 N N . ASP A 1 119 ? 15.715 10.696 -25.417 1.00 89.75 119 ASP A N 1
ATOM 955 C CA . ASP A 1 119 ? 14.775 11.215 -26.402 1.00 89.75 119 ASP A CA 1
ATOM 956 C C . ASP A 1 119 ? 13.806 10.116 -26.841 1.00 89.75 119 ASP A C 1
ATOM 958 O O . ASP A 1 119 ? 14.244 9.055 -27.275 1.00 89.75 119 ASP A O 1
ATOM 962 N N . ALA A 1 120 ? 12.504 10.360 -26.712 1.00 88.56 120 ALA A N 1
ATOM 963 C CA . ALA A 1 120 ? 11.479 9.400 -27.108 1.00 88.56 120 ALA A CA 1
ATOM 964 C C . ALA A 1 120 ? 11.339 9.288 -28.637 1.00 88.56 120 ALA A C 1
ATOM 966 O O . ALA A 1 120 ? 10.791 8.300 -29.111 1.00 88.56 120 ALA A O 1
ATOM 967 N N . SER A 1 121 ? 11.846 10.265 -29.403 1.00 87.50 121 SER A N 1
ATOM 968 C CA . SER A 1 121 ? 11.832 10.234 -30.874 1.00 87.50 121 SER A CA 1
ATOM 969 C C . SER A 1 121 ? 12.951 9.382 -31.482 1.00 87.50 121 SER A C 1
ATOM 971 O O . SER A 1 121 ? 12.915 9.075 -32.675 1.00 87.50 121 SER A O 1
ATOM 973 N N . GLN A 1 122 ? 13.962 9.015 -30.687 1.00 89.44 122 GLN A N 1
ATOM 974 C CA . GLN A 1 122 ? 15.068 8.175 -31.131 1.00 89.44 122 GLN A CA 1
ATOM 975 C C . GLN A 1 122 ? 14.877 6.746 -30.615 1.00 89.44 122 GLN A C 1
ATOM 977 O O . GLN A 1 122 ? 14.757 6.561 -29.404 1.00 89.44 122 GLN A O 1
ATOM 982 N N . PRO A 1 123 ? 14.924 5.725 -31.490 1.00 91.06 123 PRO A N 1
ATOM 983 C CA . PRO A 1 123 ? 14.785 4.344 -31.052 1.00 91.06 123 PRO A CA 1
ATOM 984 C C . PRO A 1 123 ? 15.958 3.963 -30.146 1.00 91.06 123 PRO A C 1
ATOM 986 O O . PRO A 1 123 ? 17.102 4.352 -30.409 1.00 91.06 123 PRO A O 1
ATOM 989 N N . VAL A 1 124 ? 15.727 3.126 -29.136 1.00 89.69 124 VAL A N 1
ATOM 990 C CA . VAL A 1 124 ? 16.788 2.608 -28.250 1.00 89.69 124 VAL A CA 1
ATOM 991 C C . VAL A 1 124 ? 17.893 1.910 -29.045 1.00 89.69 124 VAL A C 1
ATOM 993 O O . VAL A 1 124 ? 19.072 2.007 -28.698 1.00 89.69 124 VAL A O 1
ATOM 996 N N . ALA A 1 125 ? 17.543 1.286 -30.172 1.00 89.31 125 ALA A N 1
ATOM 997 C CA . ALA A 1 125 ? 18.488 0.673 -31.102 1.00 89.31 125 ALA A CA 1
ATOM 998 C C . ALA A 1 125 ? 19.515 1.657 -31.703 1.00 89.31 125 ALA A C 1
ATOM 1000 O O . ALA A 1 125 ? 20.518 1.201 -32.252 1.00 89.31 125 ALA A O 1
ATOM 1001 N N . SER A 1 126 ? 19.287 2.976 -31.615 1.00 87.94 126 SER A N 1
ATOM 1002 C CA . SER A 1 126 ? 20.227 4.026 -32.044 1.00 87.94 126 SER A CA 1
ATOM 1003 C C . SER A 1 126 ? 21.347 4.297 -31.034 1.00 87.94 126 SER A C 1
ATOM 1005 O O . SER A 1 126 ? 22.356 4.904 -31.389 1.00 87.94 126 SER A O 1
ATOM 1007 N N . LEU A 1 127 ? 21.236 3.800 -29.795 1.00 84.25 127 LEU A N 1
ATOM 1008 C CA . LEU A 1 127 ? 22.219 4.002 -28.721 1.00 84.25 127 LEU A CA 1
ATOM 1009 C C . LEU A 1 127 ? 23.496 3.143 -28.891 1.00 84.25 127 LEU A C 1
ATOM 1011 O O . LEU A 1 127 ? 24.133 2.766 -27.904 1.00 84.25 127 LEU A O 1
ATOM 1015 N N . ARG A 1 128 ? 23.876 2.828 -30.136 1.00 80.62 128 ARG A N 1
ATOM 1016 C CA . ARG A 1 128 ? 25.052 2.020 -30.500 1.00 80.62 128 ARG A CA 1
ATOM 1017 C C . ARG A 1 128 ? 26.354 2.780 -30.232 1.00 80.62 128 ARG A C 1
ATOM 1019 O O . ARG A 1 128 ? 26.381 4.007 -30.163 1.00 80.62 128 ARG A O 1
ATOM 1026 N N . GLY A 1 129 ? 27.459 2.040 -30.137 1.00 60.69 129 GLY A N 1
ATOM 1027 C CA . GLY A 1 129 ? 28.803 2.607 -30.289 1.00 60.69 129 GLY A CA 1
ATOM 1028 C C . GLY A 1 129 ? 29.465 3.235 -29.053 1.00 60.69 129 GLY A C 1
ATOM 1029 O O . GLY A 1 129 ? 30.564 3.761 -29.198 1.00 60.69 129 GLY A O 1
ATOM 1030 N N . GLY A 1 130 ? 28.893 3.168 -27.839 1.00 58.47 130 GLY A N 1
ATOM 1031 C CA . GLY A 1 130 ? 29.580 3.700 -26.648 1.00 58.47 130 GLY A CA 1
ATOM 1032 C C . GLY A 1 130 ? 29.092 3.188 -25.290 1.00 58.47 130 GLY A C 1
ATOM 1033 O O . GLY A 1 130 ? 27.908 2.915 -25.093 1.00 58.47 130 GLY A O 1
ATOM 1034 N N . HIS A 1 131 ? 30.018 3.084 -24.328 1.00 60.09 131 HIS A N 1
ATOM 1035 C CA . HIS A 1 131 ? 29.704 2.909 -22.907 1.00 60.09 131 HIS A CA 1
ATOM 1036 C C . HIS A 1 131 ? 29.087 4.215 -22.383 1.00 60.09 131 HIS A C 1
ATOM 1038 O O . HIS A 1 131 ? 29.805 5.150 -22.043 1.00 60.09 131 HIS A O 1
ATOM 1044 N N . ARG A 1 132 ? 27.751 4.312 -22.389 1.00 61.66 132 ARG A N 1
ATOM 1045 C CA . ARG A 1 132 ? 27.027 5.485 -21.856 1.00 61.66 132 ARG A CA 1
ATOM 1046 C C . ARG A 1 132 ? 26.891 5.463 -20.328 1.00 61.66 132 ARG A C 1
ATOM 1048 O O . ARG A 1 132 ? 26.709 6.504 -19.716 1.00 61.66 132 ARG A O 1
ATOM 1055 N N . SER A 1 133 ? 27.030 4.287 -19.713 1.00 55.81 133 SER A N 1
ATOM 1056 C CA . SER A 1 133 ? 27.309 4.117 -18.279 1.00 55.81 133 SER A CA 1
ATOM 1057 C C . SER A 1 133 ? 28.819 3.930 -18.096 1.00 55.81 133 SER A C 1
ATOM 1059 O O . SER A 1 133 ? 29.466 3.427 -19.020 1.00 55.81 133 SER A O 1
ATOM 1061 N N . PRO A 1 134 ? 29.395 4.234 -16.919 1.00 56.03 134 PRO A N 1
ATOM 1062 C CA . PRO A 1 134 ? 30.808 3.973 -16.675 1.00 56.03 134 PRO A CA 1
ATOM 1063 C C . PRO A 1 134 ? 31.222 2.500 -16.896 1.00 56.03 134 PRO A C 1
ATOM 1065 O O . PRO A 1 134 ? 32.416 2.251 -17.022 1.00 56.03 134 PRO A O 1
ATOM 1068 N N . TRP A 1 135 ? 30.287 1.531 -17.014 1.00 55.62 135 TRP A N 1
ATOM 1069 C CA . TRP A 1 135 ? 30.640 0.106 -17.157 1.00 55.62 135 TRP A CA 1
ATOM 1070 C C . TRP A 1 135 ? 29.786 -0.755 -18.116 1.00 55.62 135 TRP A C 1
ATOM 1072 O O . TRP A 1 135 ? 30.167 -1.901 -18.356 1.00 55.62 135 TRP A O 1
ATOM 1082 N N . THR A 1 136 ? 28.685 -0.270 -18.725 1.00 67.44 136 THR A N 1
ATOM 1083 C CA . THR A 1 136 ? 27.821 -1.150 -19.563 1.00 67.44 136 THR A CA 1
ATOM 1084 C C . THR A 1 136 ? 27.249 -0.501 -20.832 1.00 67.44 136 THR A C 1
ATOM 1086 O O . THR A 1 136 ? 26.806 0.646 -20.812 1.00 67.44 136 THR A O 1
ATOM 1089 N N . LYS A 1 137 ? 27.235 -1.260 -21.942 1.00 77.00 137 LYS A N 1
ATOM 1090 C CA . LYS A 1 137 ? 26.524 -0.915 -23.191 1.00 77.00 137 LYS A CA 1
ATOM 1091 C C . LYS A 1 137 ? 25.010 -1.072 -22.995 1.00 77.00 137 LYS A C 1
ATOM 1093 O O . LYS A 1 137 ? 24.596 -2.011 -22.319 1.00 77.00 137 LYS A O 1
ATOM 1098 N N . VAL A 1 138 ? 24.193 -0.206 -23.599 1.00 83.12 138 VAL A N 1
ATOM 1099 C CA . VAL A 1 138 ? 22.714 -0.308 -23.560 1.00 83.12 138 VAL A CA 1
ATOM 1100 C C . VAL A 1 138 ? 22.199 -1.316 -24.586 1.00 83.12 138 VAL A C 1
ATOM 1102 O O . VAL A 1 138 ? 21.365 -2.159 -24.259 1.00 83.12 138 VAL A O 1
ATOM 1105 N N . VAL A 1 139 ? 22.747 -1.257 -25.801 1.00 86.69 139 VAL A N 1
ATOM 1106 C CA . VAL A 1 139 ? 22.455 -2.165 -26.915 1.00 86.69 139 VAL A CA 1
ATOM 1107 C C . VAL A 1 139 ? 23.743 -2.767 -27.488 1.00 86.69 139 VAL A C 1
ATOM 1109 O O . VAL A 1 139 ? 24.831 -2.225 -27.272 1.00 86.69 139 VAL A O 1
ATOM 1112 N N . ASP A 1 140 ? 23.633 -3.907 -28.169 1.00 85.75 140 ASP A N 1
ATOM 1113 C CA . ASP A 1 140 ? 24.718 -4.508 -28.955 1.00 85.75 140 ASP A CA 1
ATOM 1114 C C . ASP A 1 140 ? 24.897 -3.818 -30.327 1.00 85.75 140 ASP A C 1
ATOM 1116 O O . ASP A 1 140 ? 24.260 -2.802 -30.618 1.00 85.75 140 ASP A O 1
ATOM 1120 N N . GLU A 1 141 ? 25.799 -4.337 -31.167 1.00 85.75 141 GLU A N 1
ATOM 1121 C CA . GLU A 1 141 ? 26.079 -3.770 -32.498 1.00 85.75 141 GLU A CA 1
ATOM 1122 C C . GLU A 1 141 ? 24.880 -3.909 -33.458 1.00 85.75 141 GLU A C 1
ATOM 1124 O O . GLU A 1 141 ? 24.690 -3.083 -34.357 1.00 85.75 141 GLU A O 1
ATOM 1129 N N . GLU A 1 142 ? 24.016 -4.902 -33.225 1.00 86.81 142 GLU A N 1
ATOM 1130 C CA . GLU A 1 142 ? 22.757 -5.097 -33.945 1.00 86.81 142 GLU A CA 1
ATOM 1131 C C . GLU A 1 142 ? 21.625 -4.189 -33.422 1.00 86.81 142 GLU A C 1
ATOM 1133 O O . GLU A 1 142 ? 20.569 -4.093 -34.051 1.00 86.81 142 GLU A O 1
ATOM 1138 N N . GLY A 1 143 ? 21.839 -3.470 -32.315 1.00 87.00 143 GLY A N 1
ATOM 1139 C CA . GLY A 1 143 ? 20.851 -2.599 -31.679 1.00 87.00 143 GLY A CA 1
ATOM 1140 C C . GLY A 1 143 ? 19.890 -3.321 -30.730 1.00 87.00 143 GLY A C 1
ATOM 1141 O O . GLY A 1 143 ? 18.880 -2.739 -30.340 1.00 87.00 143 GLY A O 1
ATOM 1142 N N . ARG A 1 144 ? 20.177 -4.569 -30.343 1.00 88.81 144 ARG A N 1
ATOM 1143 C CA . ARG A 1 144 ? 19.371 -5.327 -29.376 1.00 88.81 144 ARG A CA 1
ATOM 1144 C C . ARG A 1 144 ? 19.774 -4.962 -27.948 1.00 88.81 144 ARG A C 1
ATOM 1146 O O . ARG A 1 144 ? 20.969 -4.832 -27.678 1.00 88.81 144 ARG A O 1
ATOM 1153 N N . PRO A 1 145 ? 18.826 -4.849 -27.003 1.00 89.31 145 PRO A N 1
ATOM 1154 C CA . PRO A 1 145 ? 19.152 -4.564 -25.612 1.00 89.31 145 PRO A CA 1
ATOM 1155 C C . PRO A 1 145 ? 20.122 -5.581 -25.004 1.00 89.31 145 PRO A C 1
ATOM 1157 O O . PRO A 1 145 ? 19.906 -6.792 -25.068 1.00 89.31 145 PRO A O 1
ATOM 1160 N N . THR A 1 146 ? 21.184 -5.103 -24.358 1.00 86.12 146 THR A N 1
ATOM 1161 C CA . THR A 1 146 ? 22.152 -5.977 -23.664 1.00 86.12 146 THR A CA 1
ATOM 1162 C C . THR A 1 146 ? 21.579 -6.581 -22.379 1.00 86.12 146 THR A C 1
ATOM 1164 O O . THR A 1 146 ? 22.055 -7.599 -21.879 1.00 86.12 146 THR A O 1
ATOM 1167 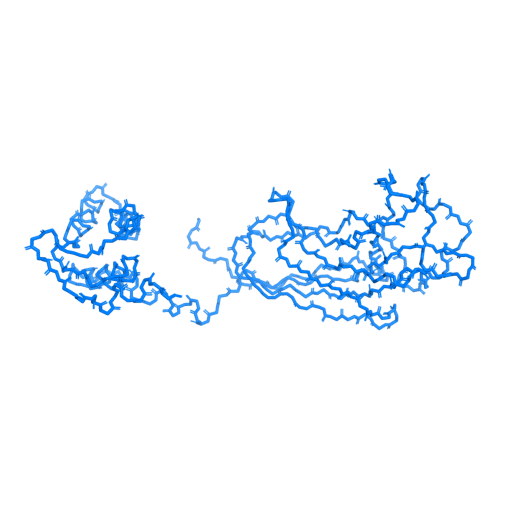N N . MET A 1 147 ? 20.543 -5.948 -21.840 1.00 84.56 147 MET A N 1
ATOM 1168 C CA . MET A 1 147 ? 19.834 -6.315 -20.623 1.00 84.56 147 MET A CA 1
ATOM 1169 C C . MET A 1 147 ? 18.362 -5.929 -20.766 1.00 84.56 147 MET A C 1
ATOM 1171 O O . MET A 1 147 ? 18.036 -5.161 -21.670 1.00 84.56 147 MET A O 1
ATOM 1175 N N . PRO A 1 148 ? 17.466 -6.445 -19.910 1.00 90.00 148 PRO A N 1
ATOM 1176 C CA . PRO A 1 148 ? 16.058 -6.098 -20.004 1.00 90.00 148 PRO A CA 1
ATOM 1177 C C . PRO A 1 148 ? 15.892 -4.598 -19.765 1.00 90.00 148 PRO A C 1
ATOM 1179 O O . PRO A 1 148 ? 16.412 -4.090 -18.769 1.00 90.00 148 PRO A O 1
ATOM 1182 N N . LEU A 1 149 ? 15.183 -3.901 -20.650 1.00 91.69 149 LEU A N 1
ATOM 1183 C CA . LEU A 1 149 ? 14.971 -2.456 -20.550 1.00 91.69 149 LEU A CA 1
ATOM 1184 C C . LEU A 1 149 ? 13.510 -2.158 -20.284 1.00 91.69 149 LEU A C 1
ATOM 1186 O O . LEU A 1 149 ? 12.630 -2.674 -20.965 1.00 91.69 149 LEU A O 1
ATOM 1190 N N . LEU A 1 150 ? 13.274 -1.283 -19.319 1.00 94.00 150 LEU A N 1
ATOM 1191 C CA . LEU A 1 150 ? 11.974 -0.691 -19.074 1.00 94.00 150 LEU A CA 1
ATOM 1192 C C . LEU A 1 150 ? 12.026 0.766 -19.535 1.00 94.00 150 LEU A C 1
ATOM 1194 O O . LEU A 1 150 ? 12.871 1.525 -19.070 1.00 94.00 150 LEU A O 1
ATOM 1198 N N . LEU A 1 151 ? 11.146 1.152 -20.449 1.00 95.00 151 LEU A N 1
ATOM 1199 C CA . LEU A 1 151 ? 11.014 2.527 -20.921 1.00 95.00 151 LEU A CA 1
ATOM 1200 C C . LEU A 1 151 ? 9.726 3.090 -20.344 1.00 95.00 151 LEU A C 1
ATOM 1202 O O . LEU A 1 151 ? 8.671 2.536 -20.613 1.00 95.00 151 LEU A O 1
ATOM 1206 N N . VAL A 1 152 ? 9.803 4.142 -19.537 1.00 95.88 152 VAL A N 1
ATOM 1207 C CA . VAL A 1 152 ? 8.624 4.761 -18.913 1.00 95.88 152 VAL A CA 1
ATOM 1208 C C . VAL A 1 152 ? 8.396 6.130 -19.534 1.00 95.88 152 VAL A C 1
ATOM 1210 O O . VAL A 1 152 ? 9.315 6.947 -19.534 1.00 95.88 152 VAL A O 1
ATOM 1213 N N . ASP A 1 153 ? 7.191 6.391 -20.033 1.00 95.00 153 ASP A N 1
ATOM 1214 C CA . ASP A 1 153 ? 6.839 7.687 -20.631 1.00 95.00 153 ASP A CA 1
ATOM 1215 C C . ASP A 1 153 ? 6.189 8.615 -19.592 1.00 95.00 153 ASP A C 1
ATOM 1217 O O . ASP A 1 153 ? 6.575 9.773 -19.441 1.00 95.00 153 ASP A O 1
ATOM 1221 N N . TRP A 1 154 ? 5.238 8.088 -18.816 1.00 96.31 154 TRP A N 1
ATOM 1222 C CA . TRP A 1 154 ? 4.548 8.823 -17.755 1.00 96.31 154 TRP A CA 1
ATOM 1223 C C . TRP A 1 154 ? 3.996 7.882 -16.685 1.00 96.31 154 TRP A C 1
ATOM 1225 O O . TRP A 1 154 ? 3.817 6.681 -16.905 1.00 96.31 154 TRP A O 1
ATOM 1235 N N . ALA A 1 155 ? 3.703 8.450 -15.518 1.00 97.00 155 ALA A N 1
ATOM 1236 C CA . ALA A 1 155 ? 2.951 7.794 -14.457 1.00 97.00 155 ALA A CA 1
ATOM 1237 C C . ALA A 1 155 ? 1.820 8.711 -13.988 1.00 97.00 155 ALA A C 1
ATOM 1239 O O . ALA A 1 155 ? 2.017 9.904 -13.786 1.00 97.00 155 ALA A O 1
ATOM 1240 N N . GLU A 1 156 ? 0.635 8.153 -13.807 1.00 97.56 156 GLU A N 1
ATOM 1241 C CA . GLU A 1 156 ? -0.541 8.831 -13.286 1.00 97.56 156 GLU A CA 1
ATOM 1242 C C . GLU A 1 156 ? -0.964 8.156 -11.988 1.00 97.56 156 GLU A C 1
ATOM 1244 O O . GLU A 1 156 ? -1.048 6.931 -11.900 1.00 97.56 156 GLU A O 1
ATOM 1249 N N . ILE A 1 157 ? -1.194 8.965 -10.966 1.00 97.19 157 ILE A N 1
ATOM 1250 C CA . ILE A 1 157 ? -1.536 8.526 -9.623 1.00 97.19 157 ILE A CA 1
ATOM 1251 C C . ILE A 1 157 ? -2.897 9.111 -9.308 1.00 97.19 157 ILE A C 1
ATOM 1253 O O . ILE A 1 157 ? -3.076 10.325 -9.310 1.00 97.19 157 ILE A O 1
ATOM 1257 N N . GLU A 1 158 ? -3.846 8.239 -9.025 1.00 96.00 158 GLU A N 1
ATOM 1258 C CA . GLU A 1 158 ? -5.183 8.597 -8.593 1.00 96.00 158 GLU A CA 1
ATOM 1259 C C . GLU A 1 158 ? -5.385 8.079 -7.170 1.00 96.00 158 GLU A C 1
ATOM 1261 O O . GLU A 1 158 ? -5.318 6.871 -6.910 1.00 96.00 158 GLU A O 1
ATOM 1266 N N . GLY A 1 159 ? -5.608 8.997 -6.233 1.00 92.50 159 GLY A N 1
ATOM 1267 C CA . GLY A 1 159 ? -6.004 8.652 -4.876 1.00 92.50 159 GLY A CA 1
ATOM 1268 C C . GLY A 1 159 ? -5.587 9.670 -3.809 1.00 92.50 159 GLY A C 1
ATOM 1269 O O . GLY A 1 159 ? -5.110 10.756 -4.140 1.00 92.50 159 GLY A O 1
ATOM 1270 N N . PRO A 1 160 ? -5.765 9.325 -2.522 1.00 92.19 16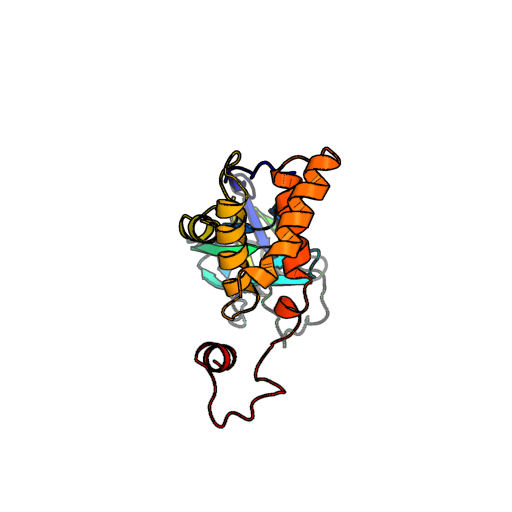0 PRO A N 1
ATOM 1271 C CA . PRO A 1 160 ? -6.336 8.063 -2.055 1.00 92.19 160 PRO A CA 1
ATOM 1272 C C . PRO A 1 160 ? -7.809 7.904 -2.478 1.00 92.19 160 PRO A C 1
ATOM 1274 O O . PRO A 1 160 ? -8.635 8.790 -2.284 1.00 92.19 160 PRO A O 1
ATOM 1277 N N . LEU A 1 161 ? -8.132 6.763 -3.086 1.00 91.50 161 LEU A N 1
ATOM 1278 C CA . LEU A 1 161 ? -9.470 6.394 -3.533 1.00 91.50 161 LEU A CA 1
ATOM 1279 C C . LEU A 1 161 ? -10.349 6.033 -2.337 1.00 91.50 161 LEU A C 1
ATOM 1281 O O . LEU A 1 161 ? -9.971 5.210 -1.499 1.00 91.50 161 LEU A O 1
ATOM 1285 N N . LEU A 1 162 ? -11.556 6.594 -2.307 1.00 88.44 162 LEU A N 1
ATOM 1286 C CA . LEU A 1 162 ? -12.584 6.260 -1.329 1.00 88.44 162 LEU A CA 1
ATOM 1287 C C . LEU A 1 162 ? -13.739 5.545 -2.031 1.00 88.44 162 LEU A C 1
ATOM 1289 O O . LEU A 1 162 ? -14.622 6.175 -2.606 1.00 88.44 162 LEU A O 1
ATOM 1293 N N . LEU A 1 163 ? -13.707 4.213 -2.019 1.00 88.19 163 LEU A N 1
ATOM 1294 C CA . LEU A 1 163 ? -14.741 3.399 -2.654 1.00 88.19 163 LEU A CA 1
ATOM 1295 C C . LEU A 1 163 ? -16.004 3.332 -1.788 1.00 88.19 163 LEU A C 1
ATOM 1297 O O . LEU A 1 163 ? -15.923 3.317 -0.558 1.00 88.19 163 LEU A O 1
ATOM 1301 N N . ALA A 1 164 ? -17.167 3.163 -2.422 1.00 89.19 164 ALA A N 1
ATOM 1302 C CA . ALA A 1 164 ? -18.429 2.917 -1.717 1.00 89.19 164 ALA A CA 1
ATOM 1303 C C . ALA A 1 164 ? -18.338 1.694 -0.785 1.00 89.19 164 ALA A C 1
ATOM 1305 O O . ALA A 1 164 ? -18.820 1.728 0.341 1.00 89.19 164 ALA A O 1
ATOM 1306 N N . SER A 1 165 ? -17.621 0.645 -1.201 1.00 87.75 165 SER A N 1
ATOM 1307 C CA . SER A 1 165 ? -17.355 -0.531 -0.364 1.00 87.75 165 SER A CA 1
ATOM 1308 C C . SER A 1 165 ? -16.498 -0.233 0.869 1.00 87.75 165 SER A C 1
ATOM 1310 O O . SER A 1 165 ? -16.567 -0.963 1.853 1.00 87.75 165 SER A O 1
ATOM 1312 N N . ASP A 1 166 ? -15.642 0.790 0.815 1.00 85.00 166 ASP A N 1
ATOM 1313 C CA . ASP A 1 166 ? -14.825 1.205 1.958 1.00 85.00 166 ASP A CA 1
ATOM 1314 C C . ASP A 1 166 ? -15.616 2.117 2.903 1.00 85.00 166 ASP A C 1
ATOM 1316 O O . ASP A 1 166 ? -15.427 2.034 4.116 1.00 85.00 166 ASP A O 1
ATOM 1320 N N . LEU A 1 167 ? -16.545 2.919 2.372 1.00 85.62 167 LEU A N 1
ATOM 1321 C CA . LEU A 1 167 ? -17.523 3.672 3.162 1.00 85.62 167 LEU A CA 1
ATOM 1322 C C . LEU A 1 167 ? -18.504 2.748 3.889 1.00 85.62 167 LEU A C 1
ATOM 1324 O O . LEU A 1 167 ? -18.688 2.906 5.091 1.00 85.62 167 LEU A O 1
ATOM 1328 N N . ALA A 1 168 ? -19.023 1.722 3.211 1.00 88.81 168 ALA A N 1
ATOM 1329 C CA . ALA A 1 168 ? -19.947 0.747 3.794 1.00 88.81 168 ALA A CA 1
ATOM 1330 C C . ALA A 1 168 ? -19.367 0.036 5.034 1.00 88.81 168 ALA A C 1
ATOM 1332 O O . ALA A 1 168 ? -20.085 -0.300 5.967 1.00 88.81 168 ALA A O 1
ATOM 1333 N N . LYS A 1 169 ? -18.040 -0.153 5.101 1.00 85.44 169 LYS A N 1
ATOM 1334 C CA . LYS A 1 169 ? -17.370 -0.739 6.282 1.00 85.44 169 LYS A CA 1
ATOM 1335 C C . LYS A 1 169 ? -17.367 0.184 7.506 1.00 85.44 169 LYS A C 1
ATOM 1337 O O . LYS A 1 169 ? -17.105 -0.290 8.611 1.00 85.44 169 LYS A O 1
ATOM 1342 N N . ARG A 1 170 ? -17.575 1.490 7.309 1.00 86.50 170 ARG A N 1
ATOM 1343 C CA . ARG A 1 170 ? -17.603 2.514 8.368 1.00 86.50 170 ARG A CA 1
ATOM 1344 C C . ARG A 1 170 ? -19.009 2.724 8.924 1.00 86.50 170 ARG A C 1
ATOM 1346 O O . ARG A 1 170 ? -19.142 3.279 10.012 1.00 86.50 170 ARG A O 1
ATOM 1353 N N . GLU A 1 171 ? -20.033 2.286 8.196 1.00 87.44 171 GLU A N 1
ATOM 1354 C CA . GLU A 1 171 ? -21.425 2.399 8.621 1.00 87.44 171 GLU A CA 1
ATOM 1355 C C . GLU A 1 171 ? -21.637 1.699 9.969 1.00 87.44 171 GLU A C 1
ATOM 1357 O O . GLU A 1 171 ? -21.178 0.576 10.201 1.00 87.44 171 GLU A O 1
ATOM 1362 N N . GLY A 1 172 ? -22.289 2.405 10.895 1.00 86.19 172 GLY A N 1
ATOM 1363 C CA . GLY A 1 172 ? -22.571 1.909 12.243 1.00 86.19 172 GLY A CA 1
ATOM 1364 C C . GLY A 1 172 ? -21.343 1.711 13.140 1.00 86.19 172 GLY A C 1
ATOM 1365 O O . GLY A 1 172 ? -21.462 1.050 14.168 1.00 86.19 172 GLY A O 1
ATOM 1366 N N . VAL A 1 173 ? -20.159 2.220 12.768 1.00 90.94 173 VAL A N 1
ATOM 1367 C CA . VAL A 1 173 ? -18.978 2.206 13.655 1.00 90.94 173 VAL A CA 1
ATOM 1368 C C . VAL A 1 173 ? -19.002 3.386 14.615 1.00 90.94 173 VAL A C 1
ATOM 1370 O O . VAL A 1 173 ? -18.789 3.192 15.802 1.00 90.94 173 VAL A O 1
ATOM 1373 N N . VAL A 1 174 ? -19.248 4.594 14.105 1.00 89.19 174 VAL A N 1
ATOM 1374 C CA . VAL A 1 174 ? -19.380 5.814 14.910 1.00 89.19 174 VAL A CA 1
ATOM 1375 C C . VAL A 1 174 ? -20.822 6.302 14.759 1.00 89.19 174 VAL A C 1
ATOM 1377 O O . VAL A 1 174 ? -21.265 6.470 13.621 1.00 89.19 174 VAL A O 1
ATOM 1380 N N . PRO A 1 175 ? -21.580 6.470 15.855 1.00 89.88 175 PRO A N 1
ATOM 1381 C CA . PRO A 1 175 ? -22.939 6.995 15.799 1.00 89.88 175 PRO A CA 1
ATOM 1382 C C . PRO A 1 175 ? -22.930 8.484 15.427 1.00 89.88 175 PRO A C 1
ATOM 1384 O O . PRO A 1 175 ? -21.925 9.173 15.610 1.00 89.88 175 PRO A O 1
ATOM 1387 N N . GLU A 1 176 ? -24.060 8.987 14.928 1.00 86.19 176 GLU A N 1
ATOM 1388 C CA . GLU A 1 176 ? -24.231 10.423 14.695 1.00 86.19 176 GLU A CA 1
ATOM 1389 C C . GLU A 1 176 ? -24.101 11.214 16.005 1.00 86.19 176 GLU A C 1
ATOM 1391 O O . GLU A 1 176 ? -24.520 10.767 17.079 1.00 86.19 176 GLU A O 1
ATOM 1396 N N . GLU A 1 177 ? -23.502 12.399 15.914 1.00 81.19 177 GLU A N 1
ATOM 1397 C CA . GLU A 1 177 ? -23.319 13.277 17.065 1.00 81.19 177 GLU A CA 1
ATOM 1398 C C . GLU A 1 177 ? -24.678 13.775 17.583 1.00 81.19 177 GLU A C 1
ATOM 1400 O O . GLU A 1 177 ? -25.566 14.131 16.810 1.00 81.19 177 GLU A O 1
ATOM 1405 N N . GLY A 1 178 ? -24.853 13.777 18.906 1.00 82.12 178 GLY A N 1
ATOM 1406 C CA . GLY A 1 178 ? -26.125 14.111 19.556 1.00 82.12 178 GLY A CA 1
ATOM 1407 C C . GLY A 1 178 ? -27.050 12.915 19.801 1.00 82.12 178 GLY A C 1
ATOM 1408 O O . GLY A 1 178 ? -28.040 13.059 20.518 1.00 82.12 178 GLY A O 1
ATOM 1409 N N . LEU A 1 179 ? -26.722 11.725 19.284 1.00 85.50 179 LEU A N 1
ATOM 1410 C CA . LEU A 1 179 ? -27.372 10.494 19.729 1.00 85.50 179 LEU A CA 1
ATOM 1411 C C . LEU A 1 179 ? -26.902 10.125 21.143 1.00 85.50 179 LEU A C 1
ATOM 1413 O O . LEU A 1 179 ? -25.743 10.341 21.494 1.00 85.50 179 LEU A O 1
ATOM 1417 N N . GLY A 1 180 ? -27.809 9.578 21.955 1.00 87.25 180 GLY A N 1
ATOM 1418 C CA . GLY A 1 180 ? -27.537 9.223 23.351 1.00 87.25 180 GLY A CA 1
ATOM 1419 C C . GLY A 1 180 ? -26.848 7.861 23.544 1.00 87.25 180 GLY A C 1
ATOM 1420 O O . GLY A 1 180 ? -26.619 7.133 22.572 1.00 87.25 180 GLY A O 1
ATOM 1421 N N . PRO A 1 181 ? -26.587 7.467 24.807 1.00 88.75 181 PRO A N 1
ATOM 1422 C CA . PRO A 1 181 ? -25.838 6.254 25.160 1.00 88.75 181 PRO A CA 1
ATOM 1423 C C . PRO A 1 181 ? -26.369 4.947 24.553 1.00 88.75 181 PRO A C 1
ATOM 1425 O O . PRO A 1 181 ? -25.595 4.029 24.289 1.00 88.75 181 PRO A O 1
ATOM 1428 N N . GLU A 1 182 ? -27.672 4.854 24.273 1.00 91.81 182 GLU A N 1
ATOM 1429 C CA . GLU A 1 182 ? -28.278 3.687 23.615 1.00 91.81 182 GLU A CA 1
ATOM 1430 C C . GLU A 1 182 ? -27.729 3.467 22.192 1.00 91.81 182 GLU A C 1
ATOM 1432 O O . GLU A 1 182 ? -27.387 2.344 21.815 1.00 91.81 182 GLU A O 1
ATOM 1437 N N . ALA A 1 183 ? -27.560 4.541 21.415 1.00 92.81 183 ALA A N 1
ATOM 1438 C CA . ALA A 1 183 ? -26.966 4.458 20.082 1.00 92.81 183 ALA A CA 1
ATOM 1439 C C . ALA A 1 183 ? -25.469 4.125 20.152 1.00 92.81 183 ALA A C 1
ATOM 1441 O O . ALA A 1 183 ? -24.944 3.404 19.302 1.00 92.81 183 ALA A O 1
ATOM 1442 N N . TRP A 1 184 ? -24.774 4.625 21.179 1.00 94.44 184 TRP A N 1
ATOM 1443 C CA . TRP A 1 184 ? -23.358 4.323 21.393 1.00 94.44 184 TRP A CA 1
ATOM 1444 C C . TRP A 1 184 ? -23.168 2.845 21.706 1.00 94.44 184 TRP A C 1
ATOM 1446 O O . TRP A 1 184 ? -22.294 2.215 21.111 1.00 94.44 184 TRP A O 1
ATOM 1456 N N . LEU A 1 185 ? -24.023 2.291 22.574 1.00 95.31 185 LEU A N 1
ATOM 1457 C CA . LEU A 1 185 ? -24.059 0.872 22.907 1.00 95.31 185 LEU A CA 1
ATOM 1458 C C . LEU A 1 185 ? -24.233 0.019 21.651 1.00 95.31 185 LEU A C 1
ATOM 1460 O O . LEU A 1 185 ? -23.433 -0.886 21.429 1.00 95.31 185 LEU A O 1
ATOM 1464 N N . ALA A 1 186 ? -25.229 0.324 20.816 1.00 95.00 186 ALA A N 1
ATOM 1465 C CA . ALA A 1 186 ? -25.495 -0.433 19.595 1.00 95.00 186 ALA A CA 1
ATOM 1466 C C . ALA A 1 186 ? -24.297 -0.415 18.625 1.00 95.00 186 ALA A C 1
ATOM 1468 O O . ALA A 1 186 ? -23.865 -1.472 18.153 1.00 95.00 186 ALA A O 1
ATOM 1469 N N . SER A 1 187 ? -23.711 0.762 18.375 1.00 95.62 187 SER A N 1
ATOM 1470 C CA . SER A 1 187 ? -22.542 0.913 17.494 1.00 95.62 187 SER A CA 1
ATOM 1471 C C . SER A 1 187 ? -21.302 0.201 18.047 1.00 95.62 187 SER A C 1
ATOM 1473 O O . SER A 1 187 ? -20.661 -0.578 17.335 1.00 95.62 187 SER A O 1
ATOM 1475 N N . LEU A 1 188 ? -20.992 0.385 19.337 1.00 96.31 188 LEU A N 1
ATOM 1476 C CA . LEU A 1 188 ? -19.852 -0.266 19.991 1.00 96.31 188 LEU A CA 1
ATOM 1477 C C . LEU A 1 188 ? -20.030 -1.783 20.061 1.00 96.31 188 LEU A C 1
ATOM 1479 O O . LEU A 1 188 ? -19.079 -2.509 19.794 1.00 96.31 188 LEU A O 1
ATOM 1483 N N . GLN A 1 189 ? -21.229 -2.283 20.369 1.00 96.56 189 GLN A N 1
ATOM 1484 C CA . GLN A 1 189 ? -21.514 -3.718 20.407 1.00 96.56 189 GLN A CA 1
ATOM 1485 C C . GLN A 1 189 ? -21.394 -4.345 19.015 1.00 96.56 189 GLN A C 1
ATOM 1487 O O . GLN A 1 189 ? -20.786 -5.409 18.862 1.00 96.56 189 GLN A O 1
ATOM 1492 N N . GLY A 1 190 ? -21.930 -3.682 17.986 1.00 95.38 190 GLY A N 1
ATOM 1493 C CA . GLY A 1 190 ? -21.795 -4.118 16.600 1.00 95.38 190 GLY A CA 1
ATOM 1494 C C . GLY A 1 190 ? -20.331 -4.158 16.160 1.00 95.38 190 GLY A C 1
ATOM 1495 O O . GLY A 1 190 ? -19.892 -5.136 15.548 1.00 95.38 190 GLY A O 1
ATOM 1496 N N . PHE A 1 191 ? -19.555 -3.130 16.509 1.00 95.69 191 PHE A N 1
ATOM 1497 C CA . PHE A 1 191 ? -18.120 -3.087 16.250 1.00 95.69 191 PHE A CA 1
ATOM 1498 C C . PHE A 1 191 ? -17.357 -4.177 17.018 1.00 95.69 191 PHE A C 1
ATOM 1500 O O . PHE A 1 191 ? -16.594 -4.923 16.403 1.00 95.69 191 PHE A O 1
ATOM 1507 N N . ALA A 1 192 ? -17.613 -4.337 18.320 1.00 95.69 192 ALA A N 1
ATOM 1508 C CA . ALA A 1 192 ? -17.004 -5.356 19.176 1.00 95.69 192 ALA A CA 1
ATOM 1509 C C . ALA A 1 192 ? -17.275 -6.768 18.663 1.00 95.69 192 ALA A C 1
ATOM 1511 O O . ALA A 1 192 ? -16.361 -7.581 18.592 1.00 95.69 192 ALA A O 1
ATOM 1512 N N . THR A 1 193 ? -18.504 -7.044 18.226 1.00 94.69 193 THR A N 1
ATOM 1513 C CA . THR A 1 193 ? -18.889 -8.350 17.676 1.00 94.69 193 THR A CA 1
ATOM 1514 C C . THR A 1 193 ? -18.039 -8.721 16.461 1.00 94.69 193 THR A C 1
ATOM 1516 O O . THR A 1 193 ? -17.596 -9.862 16.327 1.00 94.69 193 THR A O 1
ATOM 1519 N N . ARG A 1 194 ? -17.746 -7.745 15.591 1.00 92.50 194 ARG A N 1
ATOM 1520 C CA . ARG A 1 194 ? -16.853 -7.944 14.441 1.00 92.50 194 ARG A CA 1
ATOM 1521 C C . ARG A 1 194 ? -15.388 -8.048 14.867 1.00 92.50 194 ARG A C 1
ATOM 1523 O O . ARG A 1 194 ? -14.679 -8.923 14.380 1.00 92.50 194 ARG A O 1
ATOM 1530 N N . ALA A 1 195 ? -14.937 -7.174 15.765 1.00 93.06 195 ALA A N 1
ATOM 1531 C CA . ALA A 1 195 ? -13.543 -7.095 16.196 1.00 93.06 195 ALA A CA 1
ATOM 1532 C C . ALA A 1 195 ? -13.106 -8.339 16.991 1.00 93.06 195 ALA A C 1
ATOM 1534 O O . ALA A 1 195 ? -12.058 -8.918 16.708 1.00 93.06 195 ALA A O 1
ATOM 1535 N N . TRP A 1 196 ? -13.926 -8.769 17.950 1.00 94.50 196 TRP A N 1
ATOM 1536 C CA . TRP A 1 196 ? -13.681 -9.921 18.825 1.00 94.50 196 TRP A CA 1
ATOM 1537 C C . TRP A 1 196 ? -14.118 -11.248 18.193 1.00 94.50 196 TRP A C 1
ATOM 1539 O O . TRP A 1 196 ? -13.871 -12.309 18.758 1.00 94.50 196 TRP A O 1
ATOM 1549 N N . ARG A 1 197 ? -14.750 -11.200 17.007 1.00 93.19 197 ARG A N 1
ATOM 1550 C CA . ARG A 1 197 ? -15.162 -12.370 16.206 1.00 93.19 197 ARG A CA 1
ATOM 1551 C C . ARG A 1 197 ? -16.075 -13.329 16.974 1.00 93.19 197 ARG A C 1
ATOM 1553 O O . ARG A 1 197 ? -16.048 -14.538 16.764 1.00 93.19 197 ARG A O 1
ATOM 1560 N N . ARG A 1 198 ? -16.899 -12.783 17.870 1.00 93.31 198 ARG A N 1
ATOM 1561 C CA . ARG A 1 198 ? -17.887 -13.517 18.665 1.00 93.31 198 ARG A CA 1
ATOM 1562 C C . ARG A 1 198 ? -19.049 -12.605 19.052 1.00 93.31 198 ARG A C 1
ATOM 1564 O O . ARG A 1 198 ? -18.862 -11.391 19.082 1.00 93.31 198 ARG A O 1
ATOM 1571 N N . PRO A 1 199 ? -20.226 -13.152 19.397 1.00 93.25 199 PRO A N 1
ATOM 1572 C CA . PRO A 1 199 ? -21.278 -12.372 20.037 1.00 93.25 199 PRO A CA 1
ATOM 1573 C C . PRO A 1 199 ? -20.768 -11.705 21.322 1.00 93.25 199 PRO A C 1
ATOM 1575 O O . PRO A 1 199 ? -20.061 -12.332 22.120 1.00 93.25 199 PRO A O 1
ATOM 1578 N N . VAL A 1 200 ? -21.124 -10.434 21.511 1.00 94.88 200 VAL A N 1
ATOM 1579 C CA . VAL A 1 200 ? -20.723 -9.633 22.674 1.00 94.88 200 VAL A CA 1
ATOM 1580 C C . VAL A 1 200 ? -21.952 -9.234 23.471 1.00 94.88 200 VAL A C 1
ATOM 1582 O O . VAL A 1 200 ? -22.911 -8.702 22.910 1.00 94.88 200 VAL A O 1
ATOM 1585 N N . ASP A 1 201 ? -21.916 -9.491 24.776 1.00 94.69 201 ASP A N 1
ATOM 1586 C CA . ASP A 1 201 ? -22.971 -9.077 25.699 1.00 94.69 201 ASP A CA 1
ATOM 1587 C C . ASP A 1 201 ? -22.926 -7.545 25.884 1.00 94.69 201 ASP A C 1
ATOM 1589 O O . ASP A 1 201 ? -21.838 -6.997 26.098 1.00 94.69 201 ASP A O 1
ATOM 1593 N N . PRO A 1 202 ? -24.069 -6.834 25.824 1.00 95.62 202 PRO A N 1
ATOM 1594 C CA . PRO A 1 202 ? -24.143 -5.404 26.124 1.00 95.62 202 PRO A CA 1
ATOM 1595 C C . PRO A 1 202 ? -23.445 -4.982 27.426 1.00 95.62 202 PRO A C 1
ATOM 1597 O O . PRO A 1 202 ? -22.863 -3.899 27.484 1.00 95.62 202 PRO A O 1
ATOM 1600 N N . ALA A 1 203 ? -23.446 -5.828 28.461 1.00 96.50 203 ALA A N 1
ATOM 1601 C CA . ALA A 1 203 ? -22.759 -5.569 29.725 1.00 96.50 203 ALA A CA 1
ATOM 1602 C C . ALA A 1 203 ? -21.238 -5.420 29.551 1.00 96.50 203 ALA A C 1
ATOM 1604 O O . ALA A 1 203 ? -20.614 -4.617 30.242 1.00 96.50 203 ALA A O 1
ATOM 1605 N N . GLN A 1 204 ? -20.638 -6.128 28.585 1.00 95.31 204 GLN A N 1
ATOM 1606 C CA . GLN A 1 204 ? -19.212 -6.001 28.267 1.00 95.31 204 GLN A CA 1
ATOM 1607 C C . GLN A 1 204 ? -18.869 -4.652 27.616 1.00 95.31 204 GLN A C 1
ATOM 1609 O O . GLN A 1 204 ? -17.698 -4.278 27.586 1.00 95.31 204 GLN A O 1
ATOM 1614 N N . ILE A 1 205 ? -19.863 -3.931 27.088 1.00 97.38 205 ILE A N 1
ATOM 1615 C CA . ILE A 1 205 ? -19.681 -2.647 26.402 1.00 97.38 205 ILE A CA 1
ATOM 1616 C C . ILE A 1 205 ? -19.814 -1.453 27.358 1.00 97.38 205 ILE A C 1
ATOM 1618 O O . ILE A 1 205 ? -19.211 -0.408 27.119 1.00 97.38 205 ILE A O 1
ATOM 1622 N N . GLN A 1 206 ? -20.529 -1.615 28.474 1.00 96.50 206 GLN A N 1
ATOM 1623 C CA . GLN A 1 206 ? -20.768 -0.548 29.456 1.00 96.50 206 GLN A CA 1
ATOM 1624 C C . GLN A 1 206 ? -19.496 0.179 29.936 1.00 96.50 206 GLN A C 1
ATOM 1626 O O . GLN A 1 206 ? -19.521 1.408 29.991 1.00 96.50 206 GLN A O 1
ATOM 1631 N N . PRO A 1 207 ? -18.356 -0.498 30.199 1.00 96.50 207 PRO A N 1
ATOM 1632 C CA . PRO A 1 207 ? -17.128 0.198 30.590 1.00 96.50 207 PRO A CA 1
ATOM 1633 C C . PRO A 1 207 ? -16.616 1.196 29.540 1.00 96.50 207 PRO A C 1
ATOM 1635 O O . PRO A 1 207 ? -16.011 2.201 29.895 1.00 96.50 207 PRO A O 1
ATOM 1638 N N . TYR A 1 208 ? -16.864 0.942 28.252 1.00 96.62 208 TYR A N 1
ATOM 1639 C CA . TYR A 1 208 ? -16.457 1.840 27.168 1.00 96.62 208 TYR A CA 1
ATOM 1640 C C . TYR A 1 208 ? -17.404 3.033 27.022 1.00 96.62 208 TYR A C 1
ATOM 1642 O O . TYR A 1 208 ? -16.961 4.103 26.625 1.00 96.62 208 TYR A O 1
ATOM 1650 N N . ILE A 1 209 ? -18.686 2.871 27.365 1.00 95.88 209 ILE A N 1
ATOM 1651 C CA . ILE A 1 209 ? -19.645 3.984 27.430 1.00 95.88 209 ILE A CA 1
ATOM 1652 C C . ILE A 1 209 ? -19.245 4.935 28.557 1.00 95.88 209 ILE A C 1
ATOM 1654 O O . ILE A 1 209 ? -19.077 6.124 28.308 1.00 95.88 209 ILE A O 1
ATOM 1658 N N . ALA A 1 210 ? -18.979 4.395 29.749 1.00 96.56 210 ALA A N 1
ATOM 1659 C CA . ALA A 1 210 ? -18.499 5.181 30.885 1.00 96.56 210 ALA A CA 1
ATOM 1660 C C . ALA A 1 210 ? -17.173 5.904 30.575 1.00 96.56 210 ALA A C 1
ATOM 1662 O O . ALA A 1 210 ? -16.950 7.021 31.033 1.00 96.56 210 ALA A O 1
ATOM 1663 N N . LEU A 1 211 ? -16.299 5.290 29.765 1.00 96.56 211 LEU A N 1
ATOM 1664 C CA . LEU A 1 211 ? -15.080 5.941 29.285 1.00 96.56 211 LEU A CA 1
ATOM 1665 C C . LEU A 1 211 ? -15.390 7.148 28.389 1.00 96.56 211 LEU A C 1
ATOM 1667 O O . LEU A 1 211 ? -14.775 8.192 28.565 1.00 96.56 211 LEU A O 1
ATOM 1671 N N . ILE A 1 212 ? -16.347 7.036 27.461 1.00 95.62 212 ILE A N 1
ATOM 1672 C CA . ILE A 1 212 ? -16.759 8.166 26.611 1.00 95.62 212 ILE A CA 1
ATOM 1673 C C . ILE A 1 212 ? -17.288 9.312 27.476 1.00 95.62 212 ILE A C 1
ATOM 1675 O O . ILE A 1 212 ? -16.856 10.448 27.301 1.00 95.62 212 ILE A O 1
ATOM 1679 N N . GLU A 1 213 ? -18.180 9.011 28.421 1.00 95.25 213 GLU A N 1
ATOM 1680 C CA . GLU A 1 213 ? -18.757 10.006 29.332 1.00 95.25 213 GLU A CA 1
ATOM 1681 C C . GLU A 1 213 ? -17.664 10.704 30.151 1.00 95.25 213 GLU A C 1
ATOM 1683 O O . GLU A 1 213 ? -17.611 11.931 30.183 1.00 95.25 213 GLU A O 1
ATOM 1688 N N . SER A 1 214 ? -16.727 9.939 30.720 1.00 96.94 214 SER A N 1
ATOM 1689 C CA . SER A 1 214 ? -15.603 10.483 31.491 1.00 96.94 214 SER A CA 1
ATOM 1690 C C . SER A 1 214 ? -14.685 11.392 30.664 1.00 96.94 214 SER A C 1
ATOM 1692 O O . SER A 1 214 ? -14.200 12.395 31.184 1.00 96.94 214 SER A O 1
ATOM 1694 N N . GLU A 1 215 ? -14.411 11.056 29.402 1.00 96.38 215 GLU A N 1
ATOM 1695 C CA . GLU A 1 215 ? -13.598 11.893 28.508 1.00 96.38 215 GLU A CA 1
ATOM 1696 C C . GLU A 1 215 ? -14.343 13.193 28.152 1.00 96.38 215 GLU A C 1
ATOM 1698 O O . GLU A 1 215 ? -13.759 14.278 28.160 1.00 96.38 215 GLU A O 1
ATOM 1703 N N . GLN A 1 216 ? -15.657 13.119 27.913 1.00 94.44 216 GLN A N 1
ATOM 1704 C CA . GLN A 1 216 ? -16.479 14.308 27.669 1.00 94.44 216 GLN A CA 1
ATOM 1705 C C . GLN A 1 216 ? -16.581 15.213 28.906 1.00 94.44 216 GLN A C 1
ATOM 1707 O O . GLN A 1 216 ? -16.498 16.434 28.773 1.00 94.44 216 GLN A O 1
ATOM 1712 N N . GLU A 1 217 ? -16.703 14.644 30.108 1.00 96.00 217 GLU A N 1
ATOM 1713 C CA . GLU A 1 217 ? -16.643 15.389 31.375 1.00 96.00 217 GLU A CA 1
ATOM 1714 C C . GLU A 1 217 ? -15.287 16.085 31.572 1.00 96.00 217 GLU A C 1
ATOM 1716 O O . GLU A 1 217 ? -15.228 17.184 32.129 1.00 96.00 217 GLU A O 1
ATOM 1721 N N . ALA A 1 218 ? -14.204 15.490 31.063 1.00 96.12 218 ALA A N 1
ATOM 1722 C CA . ALA A 1 218 ? -12.871 16.089 31.044 1.00 96.12 218 ALA A CA 1
ATOM 1723 C C . ALA A 1 218 ? -12.696 17.186 29.969 1.00 96.12 218 ALA A C 1
ATOM 1725 O O . ALA A 1 218 ? -11.652 17.841 29.927 1.00 96.12 218 ALA A O 1
ATOM 1726 N N . GLY A 1 219 ? -13.715 17.432 29.137 1.00 95.94 219 GLY A N 1
ATOM 1727 C CA . GLY A 1 219 ? -13.740 18.491 28.127 1.00 95.94 219 GLY A CA 1
ATOM 1728 C C . GLY A 1 219 ? -13.338 18.054 26.716 1.00 95.94 219 GLY A C 1
ATOM 1729 O O . GLY A 1 219 ? -13.206 18.912 25.841 1.00 95.94 219 GLY A O 1
ATOM 1730 N N . GLU A 1 220 ? -13.154 16.756 26.467 1.00 95.50 220 GLU A N 1
ATOM 1731 C CA . GLU A 1 220 ? -12.883 16.242 25.123 1.00 95.50 220 GLU A CA 1
ATOM 1732 C C . GLU A 1 220 ? -14.126 16.302 24.223 1.00 95.50 220 GLU A C 1
ATOM 1734 O O . GLU A 1 220 ? -15.274 16.187 24.658 1.00 95.50 220 GLU A O 1
ATOM 1739 N N . SER A 1 221 ? -13.896 16.449 22.915 1.00 93.88 221 SER A N 1
ATOM 1740 C CA . SER A 1 221 ? -14.984 16.348 21.932 1.00 93.88 221 SER A CA 1
ATOM 1741 C C . SER A 1 221 ? -15.559 14.928 21.891 1.00 93.88 221 SER A C 1
ATOM 1743 O O . SER A 1 221 ? -14.825 13.957 22.083 1.00 93.88 221 SER A O 1
ATOM 1745 N N . PHE A 1 222 ? -16.843 14.782 21.541 1.00 92.50 222 PHE A N 1
ATOM 1746 C CA . PHE A 1 222 ? -17.476 13.464 21.397 1.00 92.50 222 PHE A CA 1
ATOM 1747 C C . PHE A 1 222 ? -16.686 12.543 20.454 1.00 92.50 222 PHE A C 1
ATOM 1749 O O . PHE A 1 222 ? -16.423 11.388 20.775 1.00 92.50 222 PHE A O 1
ATOM 1756 N N . THR A 1 223 ? -16.239 13.074 19.311 1.00 91.00 223 THR A N 1
ATOM 1757 C CA . THR A 1 223 ? -15.448 12.310 18.333 1.00 91.00 223 THR A CA 1
ATOM 1758 C C . THR A 1 223 ? -14.119 11.819 18.920 1.00 91.00 223 THR A C 1
ATOM 1760 O O . THR A 1 223 ? -13.709 10.690 18.640 1.00 91.00 223 THR A O 1
ATOM 1763 N N . SER A 1 224 ? -13.448 12.647 19.728 1.00 93.56 224 SER A N 1
ATOM 1764 C CA . SER A 1 224 ? -12.204 12.287 20.426 1.00 93.56 224 SER A CA 1
ATOM 1765 C C . SER A 1 224 ? -12.464 11.186 21.460 1.00 93.56 224 SER A C 1
ATOM 1767 O O . SER A 1 224 ? -11.889 10.102 21.360 1.00 93.56 224 SER A O 1
ATOM 1769 N N . ALA A 1 225 ? -13.435 11.399 22.352 1.00 94.94 225 ALA A N 1
ATOM 1770 C CA . ALA A 1 225 ? -13.848 10.447 23.383 1.00 94.94 225 ALA A CA 1
ATOM 1771 C C . ALA A 1 225 ? -14.268 9.082 22.800 1.00 94.94 225 ALA A C 1
ATOM 1773 O O . ALA A 1 225 ? -13.816 8.023 23.244 1.00 94.94 225 ALA A O 1
ATOM 1774 N N . TYR A 1 226 ? -15.073 9.086 21.733 1.00 95.00 226 TYR A N 1
ATOM 1775 C CA . TYR A 1 226 ? -15.508 7.865 21.053 1.00 95.00 226 TYR A CA 1
ATOM 1776 C C . TYR A 1 226 ? -14.336 7.124 20.391 1.00 95.00 226 TYR A C 1
ATOM 1778 O O . TYR A 1 226 ? -14.253 5.894 20.442 1.00 95.00 226 TYR A O 1
ATOM 1786 N N . ARG A 1 227 ? -13.377 7.855 19.806 1.00 94.00 227 ARG A N 1
ATOM 1787 C CA . ARG A 1 227 ? -12.146 7.272 19.248 1.00 94.00 227 ARG A CA 1
ATOM 1788 C C . ARG A 1 227 ? -11.282 6.634 20.334 1.00 94.00 227 ARG A C 1
ATOM 1790 O O . ARG A 1 227 ? -10.704 5.572 20.082 1.00 94.00 227 ARG A O 1
ATOM 1797 N N . THR A 1 228 ? -11.221 7.228 21.523 1.00 96.12 228 THR A N 1
ATOM 1798 C CA . THR A 1 228 ? -10.562 6.634 22.692 1.00 96.12 228 THR A CA 1
ATOM 1799 C C . THR A 1 228 ? -11.222 5.307 23.058 1.00 96.12 228 THR A C 1
ATOM 1801 O O . THR A 1 228 ? -10.531 4.293 23.139 1.00 96.12 228 THR A O 1
ATOM 1804 N N . ALA A 1 229 ? -12.554 5.250 23.150 1.00 96.44 229 ALA A N 1
ATOM 1805 C CA . ALA A 1 229 ? -13.274 4.005 23.425 1.00 96.44 229 ALA A CA 1
ATOM 1806 C C . ALA A 1 229 ? -13.039 2.910 22.372 1.00 96.44 229 ALA A C 1
ATOM 1808 O O . ALA A 1 229 ? -12.747 1.768 22.735 1.00 96.44 229 ALA A O 1
ATOM 1809 N N . LEU A 1 230 ? -13.085 3.248 21.078 1.00 96.06 230 LEU A N 1
ATOM 1810 C CA . LEU A 1 230 ? -12.755 2.307 20.000 1.00 96.06 230 LEU A CA 1
ATOM 1811 C C . LEU A 1 230 ? -11.315 1.790 20.112 1.00 96.06 230 LEU A C 1
ATOM 1813 O O . LEU A 1 230 ? -11.069 0.598 19.933 1.00 96.06 230 LEU A O 1
ATOM 1817 N N . SER A 1 231 ? -10.364 2.670 20.424 1.00 96.12 231 SER A N 1
ATOM 1818 C CA . SER A 1 231 ? -8.953 2.300 20.566 1.00 96.12 231 SER A CA 1
ATOM 1819 C C . SER A 1 231 ? -8.743 1.366 21.760 1.00 96.12 231 SER A C 1
ATOM 1821 O O . SER A 1 231 ? -8.068 0.349 21.623 1.00 96.12 231 SER A O 1
ATOM 1823 N N . THR A 1 232 ? -9.380 1.653 22.899 1.00 96.94 232 THR A N 1
ATOM 1824 C CA . THR A 1 232 ? -9.358 0.797 24.096 1.00 96.94 232 THR A CA 1
ATOM 1825 C C . THR A 1 232 ? -9.992 -0.568 23.826 1.00 96.94 232 THR A C 1
ATOM 1827 O O . THR A 1 232 ? -9.491 -1.596 24.272 1.00 96.94 232 THR A O 1
ATOM 1830 N N . LEU A 1 233 ? -11.068 -0.618 23.040 1.00 96.75 233 LEU A N 1
ATOM 1831 C CA . LEU A 1 233 ? -11.713 -1.872 22.640 1.00 96.75 233 LEU A CA 1
ATOM 1832 C C . LEU A 1 233 ? -10.780 -2.748 21.788 1.00 96.75 233 LEU A C 1
ATOM 1834 O O . LEU A 1 233 ? -10.759 -3.970 21.953 1.00 96.75 233 LEU A O 1
ATOM 1838 N N . LEU A 1 234 ? -9.970 -2.131 20.921 1.00 96.25 234 LEU A N 1
ATOM 1839 C CA . LEU A 1 234 ? -8.957 -2.806 20.097 1.00 96.25 234 LEU A CA 1
ATOM 1840 C C . LEU A 1 234 ? -7.684 -3.197 20.869 1.00 96.25 234 LEU A C 1
ATOM 1842 O O . LEU A 1 234 ? -6.814 -3.861 20.312 1.00 96.25 234 LEU A O 1
ATOM 1846 N N . THR A 1 235 ? -7.559 -2.827 22.142 1.00 96.12 235 THR A N 1
ATOM 1847 C CA . THR A 1 235 ? -6.489 -3.308 23.034 1.00 96.12 235 THR A CA 1
ATOM 1848 C C . THR A 1 235 ? -7.013 -4.227 24.138 1.00 96.12 235 THR A C 1
ATOM 1850 O O . THR A 1 235 ? -6.234 -4.760 24.927 1.00 96.12 235 THR A O 1
ATOM 1853 N N . ALA A 1 236 ? -8.325 -4.466 24.178 1.00 95.00 236 ALA A N 1
ATOM 1854 C CA . ALA A 1 236 ? -8.953 -5.351 25.143 1.00 95.00 236 ALA A CA 1
ATOM 1855 C C . ALA A 1 236 ? -8.635 -6.828 24.875 1.00 95.00 236 ALA A C 1
ATOM 1857 O O . ALA A 1 236 ? -8.369 -7.248 23.744 1.00 95.00 236 ALA A O 1
ATOM 1858 N N . ARG A 1 237 ? -8.750 -7.650 25.927 1.00 92.56 237 ARG A N 1
ATOM 1859 C CA . ARG A 1 237 ? -8.516 -9.102 25.864 1.00 92.56 237 ARG A CA 1
ATOM 1860 C C . ARG A 1 237 ? -9.299 -9.776 24.733 1.00 92.56 237 ARG A C 1
ATOM 1862 O O . ARG A 1 237 ? -8.707 -10.563 24.005 1.00 92.56 237 ARG A O 1
ATOM 1869 N N . GLY A 1 238 ? -10.571 -9.413 24.555 1.00 90.81 238 GLY A N 1
ATOM 1870 C CA . GLY A 1 238 ? -11.439 -9.992 23.525 1.00 90.81 238 GLY A CA 1
ATOM 1871 C C . GLY A 1 238 ? -10.981 -9.728 22.087 1.00 90.81 238 GLY A C 1
ATOM 1872 O O . GLY A 1 238 ? -11.376 -10.458 21.186 1.00 90.81 238 GLY A O 1
ATOM 1873 N N . PHE A 1 239 ? -10.140 -8.714 21.854 1.00 94.56 239 PHE A N 1
ATOM 1874 C CA . PHE A 1 239 ? -9.522 -8.479 20.547 1.00 94.56 239 PHE A CA 1
ATOM 1875 C C . PHE A 1 239 ? -8.155 -9.159 20.423 1.00 94.56 239 PHE A C 1
ATOM 1877 O O . PHE A 1 239 ? -7.844 -9.748 19.388 1.00 94.56 239 PHE A O 1
ATOM 1884 N N . LEU A 1 240 ? -7.328 -9.057 21.468 1.00 93.12 240 LEU A N 1
ATOM 1885 C CA . LEU A 1 240 ? -5.953 -9.565 21.455 1.00 93.12 240 LEU A CA 1
ATOM 1886 C C . LEU A 1 240 ? -5.877 -11.094 21.482 1.00 93.12 240 LEU A C 1
ATOM 1888 O O . LEU A 1 240 ? -4.931 -11.669 20.944 1.00 93.12 240 LEU A O 1
ATOM 1892 N N . TYR A 1 241 ? -6.856 -11.747 22.106 1.00 90.19 241 TYR A N 1
ATOM 1893 C CA . TYR A 1 241 ? -6.904 -13.192 22.261 1.00 90.19 241 TYR A CA 1
ATOM 1894 C C . TYR A 1 241 ? -8.176 -13.759 21.649 1.00 90.19 241 TYR A C 1
ATOM 1896 O O . TYR A 1 241 ? -9.253 -13.178 21.755 1.00 90.19 241 TYR A O 1
ATOM 1904 N N . LEU A 1 242 ? -8.042 -14.940 21.050 1.00 87.88 242 LEU A N 1
ATOM 1905 C CA . LEU A 1 242 ? -9.187 -15.725 20.626 1.00 87.88 242 LEU A CA 1
ATOM 1906 C C . LEU A 1 242 ? -9.814 -16.379 21.862 1.00 87.88 242 LEU A C 1
ATOM 1908 O O . LEU A 1 242 ? -9.206 -17.252 22.482 1.00 87.88 242 LEU A O 1
ATOM 1912 N N . GLU A 1 243 ? -10.998 -15.916 22.250 1.00 86.38 243 GLU A N 1
ATOM 1913 C CA . GLU A 1 243 ? -11.757 -16.475 23.369 1.00 86.38 243 GLU A CA 1
ATOM 1914 C C . GLU A 1 243 ? -12.724 -17.545 22.848 1.00 86.38 243 GLU A C 1
ATOM 1916 O O . GLU A 1 243 ? -13.713 -17.226 22.192 1.00 86.38 243 GLU A O 1
ATOM 1921 N N . GLU A 1 244 ? -12.430 -18.813 23.144 1.00 86.19 244 GLU A N 1
ATOM 1922 C CA . GLU A 1 244 ? -13.264 -19.972 22.801 1.00 86.19 244 GLU A CA 1
ATOM 1923 C C . GLU A 1 244 ? -13.436 -20.875 24.025 1.00 86.19 244 GLU A C 1
ATOM 1925 O O . GLU A 1 244 ? -12.585 -20.908 24.918 1.00 86.19 244 GLU A O 1
ATOM 1930 N N . GLY A 1 245 ? -14.513 -21.658 24.042 1.00 81.88 245 GLY A N 1
ATOM 1931 C CA . GLY A 1 245 ? -14.828 -22.533 25.165 1.00 81.88 245 GLY A CA 1
ATOM 1932 C C . GLY A 1 245 ? -15.460 -21.792 26.344 1.00 81.88 245 GLY A C 1
ATOM 1933 O O . GLY A 1 245 ? -15.705 -20.590 26.315 1.00 81.88 245 GLY A O 1
ATOM 1934 N N . ASP A 1 246 ? -15.789 -22.554 27.376 1.00 81.19 246 ASP A N 1
ATOM 1935 C CA . ASP A 1 246 ? -16.243 -22.039 28.663 1.00 81.19 246 ASP A CA 1
ATOM 1936 C C . ASP A 1 246 ? -15.591 -22.910 29.748 1.00 81.19 246 ASP A C 1
ATOM 1938 O O . ASP A 1 246 ? -15.773 -24.129 29.703 1.00 81.19 246 ASP A O 1
ATOM 1942 N N . PRO A 1 247 ? -14.807 -22.340 30.684 1.00 81.25 247 PRO A N 1
ATOM 1943 C CA . PRO A 1 247 ? -14.191 -23.104 31.768 1.00 81.25 247 PRO A CA 1
ATOM 1944 C C . PRO A 1 247 ? -15.202 -23.900 32.601 1.00 81.25 247 PRO A C 1
ATOM 1946 O O . PRO A 1 247 ? -14.869 -24.977 33.092 1.00 81.25 247 PRO A O 1
ATOM 1949 N N . GLU A 1 248 ? -16.429 -23.393 32.724 1.00 88.19 248 GLU A N 1
ATOM 1950 C CA . GLU A 1 248 ? -17.488 -24.000 33.533 1.00 88.19 248 GLU A CA 1
ATOM 1951 C C . GLU A 1 248 ? -18.275 -25.069 32.763 1.00 88.19 248 GLU A C 1
ATOM 1953 O O . GLU A 1 248 ? -18.960 -25.902 33.360 1.00 88.19 248 GLU A O 1
ATOM 1958 N N . THR A 1 249 ? -18.153 -25.092 31.432 1.00 86.50 249 THR A N 1
ATOM 1959 C CA . THR A 1 249 ? -18.941 -25.976 30.572 1.00 86.50 249 THR A CA 1
ATOM 1960 C C . THR A 1 249 ? -18.052 -26.773 29.626 1.00 86.50 249 THR A C 1
ATOM 1962 O O . THR A 1 249 ? -17.572 -26.276 28.606 1.00 86.50 249 THR A O 1
ATOM 1965 N N . ASN A 1 250 ? -17.921 -28.076 29.887 1.00 84.94 250 ASN A N 1
ATOM 1966 C CA . ASN A 1 250 ? -17.242 -28.981 28.963 1.00 84.94 250 ASN A CA 1
ATOM 1967 C C . ASN A 1 250 ? -18.153 -29.341 27.772 1.00 84.94 250 ASN A C 1
ATOM 1969 O O . ASN A 1 250 ? -18.990 -30.244 27.858 1.00 84.94 250 ASN A O 1
ATOM 1973 N N . ARG A 1 251 ? -18.006 -28.614 26.658 1.00 88.12 251 ARG A N 1
ATOM 1974 C CA . ARG A 1 251 ? -18.801 -28.791 25.431 1.00 88.12 251 ARG A CA 1
ATOM 1975 C C . ARG A 1 251 ? -18.112 -29.740 24.447 1.00 88.12 251 ARG A C 1
ATOM 1977 O O . ARG A 1 251 ? -16.940 -29.579 24.130 1.00 88.12 251 ARG A O 1
ATOM 1984 N N . SER A 1 252 ? -18.870 -30.688 23.892 1.00 86.56 252 SER A N 1
ATOM 1985 C CA . SER A 1 252 ? -18.391 -31.626 22.860 1.00 86.56 252 SER A CA 1
ATOM 1986 C C . SER A 1 252 ? -18.425 -31.064 21.433 1.00 86.56 252 SER A C 1
ATOM 1988 O O . SER A 1 252 ? -17.950 -31.716 20.505 1.00 86.56 252 SER A O 1
ATOM 1990 N N . HIS A 1 253 ? -19.005 -29.879 21.242 1.00 87.44 253 HIS A N 1
ATOM 1991 C CA . HIS A 1 253 ? -19.157 -29.227 19.946 1.00 87.44 253 HIS A CA 1
ATOM 1992 C C . HIS A 1 253 ? -18.816 -27.738 20.034 1.00 87.44 253 HIS A C 1
ATOM 1994 O O . HIS A 1 253 ? -18.947 -27.104 21.085 1.00 87.44 253 HIS A O 1
ATOM 2000 N N . LEU A 1 254 ? -18.395 -27.196 18.894 1.00 87.88 254 LEU A N 1
ATOM 2001 C CA . LEU A 1 254 ? -18.038 -25.793 18.729 1.00 87.88 254 LEU A CA 1
ATOM 2002 C C . LEU A 1 254 ? -19.255 -24.968 18.319 1.00 87.88 254 LEU A C 1
ATOM 2004 O O . LEU A 1 254 ? -20.125 -25.441 17.582 1.00 87.88 254 LEU A O 1
ATOM 2008 N N . LEU A 1 255 ? -19.276 -23.716 18.753 1.00 89.56 255 LEU A N 1
ATOM 2009 C CA . LEU A 1 255 ? -20.236 -22.708 18.330 1.00 89.56 255 LEU A CA 1
ATOM 2010 C C . LEU A 1 255 ? -19.905 -22.206 16.922 1.00 89.56 255 LEU A C 1
ATOM 2012 O O . LEU A 1 255 ? -18.786 -22.335 16.432 1.00 89.56 255 LEU A O 1
ATOM 2016 N N . ALA A 1 256 ? -20.887 -21.587 16.267 1.00 89.19 256 ALA A N 1
ATOM 2017 C CA . ALA A 1 256 ? -20.731 -21.096 14.897 1.00 89.19 256 ALA A CA 1
ATOM 2018 C C . ALA A 1 256 ? -19.550 -20.118 14.734 1.00 89.19 256 ALA A C 1
ATOM 2020 O O . ALA A 1 256 ? -18.834 -20.181 13.739 1.00 89.19 256 ALA A O 1
ATOM 2021 N N . HIS A 1 257 ? -19.317 -19.246 15.719 1.00 88.12 257 HIS A N 1
ATOM 2022 C CA . HIS A 1 257 ? -18.195 -18.306 15.677 1.00 88.12 257 HIS A CA 1
ATOM 2023 C C . HIS A 1 257 ? -16.840 -18.999 15.920 1.00 88.12 257 HIS A C 1
ATOM 2025 O O . HIS A 1 257 ? -15.873 -18.684 15.237 1.00 88.12 257 HIS A O 1
ATOM 2031 N N . GLU A 1 258 ? -16.789 -20.004 16.803 1.00 90.81 258 GLU A N 1
ATOM 2032 C CA . GLU A 1 258 ? -15.598 -20.842 17.038 1.00 90.81 258 GLU A CA 1
ATOM 2033 C C . GLU A 1 258 ? -15.236 -21.656 15.775 1.00 90.81 258 GLU A C 1
ATOM 2035 O O . GLU A 1 258 ? -14.064 -21.856 15.464 1.00 90.81 258 GLU A O 1
ATOM 2040 N N . TRP A 1 259 ? -16.237 -22.091 14.997 1.00 89.50 259 TRP A N 1
ATOM 2041 C CA . TRP A 1 259 ? -16.023 -22.687 13.673 1.00 89.50 259 TRP A CA 1
ATOM 2042 C C . TRP A 1 259 ? -15.456 -21.686 12.665 1.00 89.50 259 TRP A C 1
ATOM 2044 O O . TRP A 1 259 ? -14.501 -22.006 11.959 1.00 89.50 259 TRP A O 1
ATOM 2054 N N . ALA A 1 260 ? -16.030 -20.483 12.594 1.00 87.00 260 ALA A N 1
ATOM 2055 C CA . ALA A 1 260 ? -15.614 -19.455 11.642 1.00 87.00 260 ALA A CA 1
ATOM 2056 C C . ALA A 1 260 ? -14.157 -19.007 11.844 1.00 87.00 260 ALA A C 1
ATOM 2058 O O . ALA A 1 260 ? -13.485 -18.678 10.874 1.00 87.00 260 ALA A O 1
ATOM 2059 N N . ASN A 1 261 ? -13.644 -19.052 13.075 1.00 85.56 261 ASN A N 1
ATOM 2060 C CA . ASN A 1 261 ? -12.253 -18.709 13.383 1.00 85.56 261 ASN A CA 1
ATOM 2061 C C . ASN A 1 261 ? -11.215 -19.706 12.832 1.00 85.56 261 ASN A C 1
ATOM 2063 O O . ASN A 1 261 ? -10.016 -19.437 12.909 1.00 85.56 261 ASN A O 1
ATOM 2067 N N . ARG A 1 262 ? -11.653 -20.864 12.320 1.00 86.12 262 ARG A N 1
ATOM 2068 C CA . ARG A 1 262 ? -10.788 -21.974 11.879 1.00 86.12 262 ARG A CA 1
ATOM 2069 C C . ARG A 1 262 ? -10.730 -22.149 10.360 1.00 86.12 262 ARG A C 1
ATOM 2071 O O . ARG A 1 262 ? -10.056 -23.070 9.900 1.00 86.12 262 ARG A O 1
ATOM 2078 N N . LEU A 1 263 ? -11.454 -21.319 9.612 1.00 73.00 263 LEU A N 1
ATOM 2079 C CA . LEU 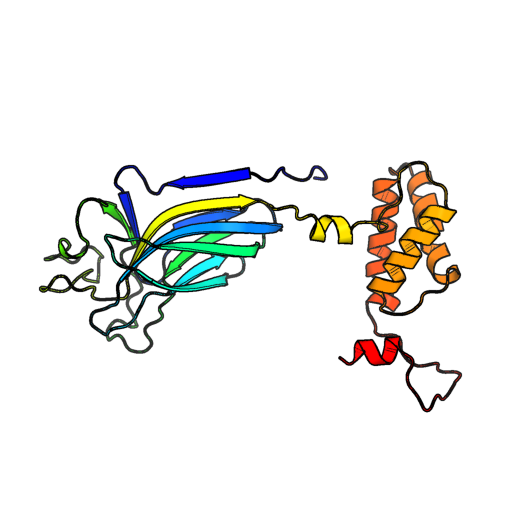A 1 263 ? -11.503 -21.306 8.146 1.00 73.00 263 LEU A CA 1
ATOM 2080 C C . LEU A 1 263 ? -10.600 -20.199 7.592 1.00 73.00 263 LEU A C 1
ATOM 2082 O O . LEU A 1 263 ? -9.994 -20.444 6.527 1.00 73.00 263 LEU A O 1
#

Secondary structure (DSSP, 8-state):
--SPPPPEEEEEE--TTEEEEE-BS-EEEEEE-SSEEEEEEEEEEEEPPTTSPPPEEEEEETTTTEEEEEEE--B-TTS-EEEEEEEEE-SEEEEEEE----TT-TTTT-----EEEEETTS-GGG--SS-SSSS--SB-TTS-BSS-EEEEEEEEEEEEE--HHHHHTTTTTSPPTT--HHHHHHHHHHHHHHHTTS---GGGTHHHHHHHHHHHHTT--HHHHHHHHHHHHTTSHHHHS---SBTTB--SS--HHHHHTT-